Protein AF-A0A845YV48-F1 (afdb_monomer_lite)

Foldseek 3Di:
DVVVVLVVVVVDPDLADKDWAFDDDPVCVVVVHGTHTDIDDPLLVVLVVLLVVLLCCQVAPVNLVVSLVSLVSNLVNLVSCVVVDVDPLSVVVNLLSVLLNLLSVLSVCLLVVNNVVSVCSLPPPVNPSHDPLLNVLVVPPDNLLSLLLNLLCCPPVGHQVVLVNLVSLLVNLVLLLLLLCVLLVNNVVQPPVDDSVVSLVVSVVSDDPPDPCNVLSVLLVLLSLQSVLSNVVSVVCVVVVVDDGLVVQQVVLVCLVVVCVVDDPVNNSSSVSHDRSVCNSVSSLSNCPGPSVSDDPVCNQQGDDPHDSRSSNVSSVVSSCSSVVSSPD

pLDDT: mean 88.06, std 9.24, range [41.69, 98.0]

Sequence (329 aa):
MKTAISMQAFASSINKQIFIDPVLSPAKILAGKPSECLLTSYWRYMRNQKYQDVKILLEERWDFDGAIQLIKQWQDTLKFLNSHLEDIKISQINNLISQVFRALEVANYCLNLDWKTAKEDILDKNSAQISGKITKEFKPYNLLLNLYTQCRIYYYDELNQMANFLVGVSSFYEQVLETIADKLGKKKNYPYKGNRYEKRDFIDGLISEKSKHYQSWLIIQECLNSLNFWCSKRNRLIHNGEGISIKLMRKLYSQKDLLLQRANEYEQEDIKNACDPDRILKVMTQILETNFNLLPNQYQKYVGTKADYYIYSAVREWAIAQLMDEGLK

Structure (mmCIF, N/CA/C/O backbone):
data_AF-A0A845YV48-F1
#
_entry.id   AF-A0A845YV48-F1
#
loop_
_atom_site.group_PDB
_atom_site.id
_atom_site.type_symbol
_atom_site.label_atom_id
_atom_site.label_alt_id
_atom_site.label_comp_id
_atom_site.label_asym_id
_atom_site.label_entity_id
_atom_site.label_seq_id
_atom_site.pdbx_PDB_ins_code
_atom_site.Cartn_x
_atom_site.Cartn_y
_atom_site.Cartn_z
_atom_site.occupancy
_atom_site.B_iso_or_equiv
_atom_site.auth_seq_id
_atom_site.auth_comp_id
_atom_site.auth_asym_id
_atom_site.auth_atom_id
_atom_site.pdbx_PDB_model_num
ATOM 1 N N . MET A 1 1 ? 34.018 -16.019 -32.893 1.00 66.31 1 MET A N 1
ATOM 2 C CA . MET A 1 1 ? 34.660 -15.077 -31.945 1.00 66.31 1 MET A CA 1
ATOM 3 C C . MET A 1 1 ? 33.819 -13.823 -31.718 1.00 66.31 1 MET A C 1
ATOM 5 O O . MET A 1 1 ? 33.425 -13.610 -30.583 1.00 66.31 1 MET A O 1
ATOM 9 N N . LYS A 1 2 ? 33.456 -13.060 -32.766 1.00 72.38 2 LYS A N 1
ATOM 10 C CA . LYS A 1 2 ? 32.591 -11.862 -32.669 1.00 72.38 2 LYS A CA 1
ATOM 11 C C . LYS A 1 2 ? 31.328 -12.083 -31.822 1.00 72.38 2 LYS A C 1
ATOM 13 O O . LYS A 1 2 ? 31.144 -11.391 -30.835 1.00 72.38 2 LYS A O 1
ATOM 18 N N . THR A 1 3 ? 30.533 -13.109 -32.132 1.00 73.38 3 THR A N 1
ATOM 19 C CA . THR A 1 3 ? 29.310 -13.440 -31.376 1.00 73.38 3 THR A CA 1
ATOM 20 C C . THR A 1 3 ? 29.578 -13.725 -29.897 1.00 73.38 3 THR A C 1
ATOM 22 O O . THR A 1 3 ? 28.829 -13.264 -29.048 1.00 73.38 3 THR A O 1
ATOM 25 N N . ALA A 1 4 ? 30.664 -14.433 -29.571 1.00 74.56 4 ALA A N 1
ATOM 26 C CA . ALA A 1 4 ? 31.022 -14.739 -28.185 1.00 74.56 4 ALA A CA 1
ATOM 27 C C . ALA A 1 4 ? 31.445 -13.479 -27.411 1.00 74.56 4 ALA A C 1
ATOM 29 O O . ALA A 1 4 ? 31.037 -13.308 -26.269 1.00 74.56 4 ALA A O 1
ATOM 30 N N . ILE A 1 5 ? 32.191 -12.570 -28.050 1.00 74.00 5 ILE A N 1
ATOM 31 C CA . ILE A 1 5 ? 32.562 -11.268 -27.471 1.00 74.00 5 ILE A CA 1
ATOM 32 C C . ILE A 1 5 ? 31.318 -10.397 -27.278 1.00 74.00 5 ILE A C 1
ATOM 34 O O . ILE A 1 5 ? 31.166 -9.777 -26.232 1.00 74.00 5 ILE A O 1
ATOM 38 N N . SER A 1 6 ? 30.391 -10.392 -28.239 1.00 71.62 6 SER A N 1
ATOM 39 C CA . SER A 1 6 ? 29.107 -9.703 -28.092 1.00 71.62 6 SER A CA 1
ATOM 40 C C . SER A 1 6 ? 28.294 -10.273 -26.926 1.00 71.62 6 SER A C 1
ATOM 42 O O . SER A 1 6 ? 27.810 -9.506 -26.104 1.00 71.62 6 SER A O 1
ATOM 44 N N . MET A 1 7 ? 28.217 -11.601 -26.778 1.00 73.44 7 MET A N 1
ATOM 45 C CA . MET A 1 7 ? 27.535 -12.241 -25.644 1.00 73.44 7 MET A CA 1
ATOM 46 C C . MET A 1 7 ? 28.199 -11.932 -24.296 1.00 73.44 7 MET A C 1
ATOM 48 O O . MET A 1 7 ? 27.500 -11.655 -23.325 1.00 73.44 7 MET A O 1
ATOM 52 N N . GLN A 1 8 ? 29.533 -11.927 -24.228 1.00 75.69 8 GLN A N 1
ATOM 53 C CA . GLN A 1 8 ? 30.269 -11.522 -23.024 1.00 75.69 8 GLN A CA 1
ATOM 54 C C . GLN A 1 8 ? 30.042 -10.047 -22.684 1.00 75.69 8 GLN A C 1
ATOM 56 O O . GLN A 1 8 ? 29.865 -9.706 -21.517 1.00 75.69 8 GLN A O 1
ATOM 61 N N . ALA A 1 9 ? 29.992 -9.180 -23.695 1.00 73.81 9 ALA A N 1
ATOM 62 C CA . ALA A 1 9 ? 29.662 -7.777 -23.511 1.00 73.81 9 ALA A CA 1
ATOM 63 C C . ALA A 1 9 ? 28.229 -7.616 -22.971 1.00 73.81 9 ALA A C 1
ATOM 65 O O . ALA A 1 9 ? 28.041 -6.883 -22.001 1.00 73.81 9 ALA A O 1
ATOM 66 N N . PHE A 1 10 ? 27.242 -8.370 -23.474 1.00 69.44 10 PHE A N 1
ATOM 67 C CA . PHE A 1 10 ? 25.865 -8.341 -22.944 1.00 69.44 10 PHE A CA 1
ATOM 68 C C . PHE A 1 10 ? 25.760 -8.782 -21.487 1.00 69.44 10 PHE A C 1
ATOM 70 O O . PHE A 1 10 ? 24.910 -8.280 -20.759 1.00 69.44 10 PHE A O 1
ATOM 77 N N . ALA A 1 11 ? 26.608 -9.723 -21.073 1.00 70.44 11 ALA A N 1
ATOM 78 C CA . ALA A 1 11 ? 26.673 -10.193 -19.695 1.00 70.44 11 ALA A CA 1
ATOM 79 C C . ALA A 1 11 ? 27.474 -9.255 -18.770 1.00 70.44 11 ALA A C 1
ATOM 81 O O . ALA A 1 11 ? 27.494 -9.462 -17.558 1.00 70.44 11 ALA A O 1
ATOM 82 N N . SER A 1 12 ? 28.153 -8.241 -19.316 1.00 73.31 12 SER A N 1
ATOM 83 C CA . SER A 1 12 ? 28.921 -7.283 -18.519 1.00 73.31 12 SER A CA 1
ATOM 84 C C . SER A 1 12 ? 28.028 -6.200 -17.906 1.00 73.31 12 SER A C 1
ATOM 86 O O . SER A 1 12 ? 26.972 -5.858 -18.433 1.00 73.31 12 SER A O 1
ATOM 88 N N . SER A 1 13 ? 28.491 -5.591 -16.815 1.00 69.69 13 SER A N 1
ATOM 89 C CA . SER A 1 13 ? 27.806 -4.484 -16.130 1.00 69.69 13 SER A CA 1
ATOM 90 C C . SER A 1 13 ? 27.874 -3.143 -16.877 1.00 69.69 13 SER A C 1
ATOM 92 O O . SER A 1 13 ? 27.415 -2.117 -16.371 1.00 69.69 13 SER A O 1
ATOM 94 N N . ILE A 1 14 ? 28.464 -3.116 -18.075 1.00 77.75 14 ILE A N 1
ATOM 95 C CA . ILE A 1 14 ? 28.643 -1.894 -18.855 1.00 77.75 14 ILE A CA 1
ATOM 96 C C . ILE A 1 14 ? 27.329 -1.578 -19.575 1.00 77.75 14 ILE A C 1
ATOM 98 O O . ILE A 1 14 ? 26.998 -2.202 -20.574 1.00 77.75 14 ILE A O 1
ATOM 102 N N . ASN A 1 15 ? 26.589 -0.573 -19.106 1.00 71.12 15 ASN A N 1
ATOM 103 C CA . ASN A 1 15 ? 25.286 -0.220 -19.688 1.00 71.12 15 ASN A CA 1
ATOM 104 C C . ASN A 1 15 ? 25.379 0.552 -21.021 1.00 71.12 15 ASN A C 1
ATOM 106 O O . ASN A 1 15 ? 24.433 0.570 -21.798 1.00 71.12 15 ASN A O 1
ATOM 110 N N . LYS A 1 16 ? 26.508 1.211 -21.303 1.00 82.06 16 LYS A N 1
ATOM 111 C CA . LYS A 1 16 ? 26.694 2.067 -22.487 1.00 82.06 16 LYS A CA 1
ATOM 112 C C . LYS A 1 16 ? 27.607 1.377 -23.492 1.00 82.06 16 LYS A C 1
ATOM 114 O O . LYS A 1 16 ? 28.815 1.591 -23.477 1.00 82.06 16 LYS A O 1
ATOM 119 N N . GLN A 1 17 ? 27.032 0.520 -24.330 1.00 80.81 17 GLN A N 1
ATOM 120 C CA . GLN A 1 17 ? 27.790 -0.276 -25.296 1.00 80.81 17 GLN A CA 1
ATOM 121 C C . GLN A 1 17 ? 27.405 0.060 -26.730 1.00 80.81 17 GLN A C 1
ATOM 123 O O . GLN A 1 17 ? 26.231 0.033 -27.101 1.00 80.81 17 GLN A O 1
ATOM 128 N N . ILE A 1 18 ? 28.426 0.323 -27.540 1.00 83.25 18 ILE A N 1
ATOM 129 C CA . ILE A 1 18 ? 28.325 0.492 -28.985 1.00 83.25 18 ILE A CA 1
ATOM 130 C C . ILE A 1 18 ? 29.390 -0.407 -29.606 1.00 83.25 18 ILE A C 1
ATOM 132 O O . ILE A 1 18 ? 30.536 -0.433 -29.161 1.00 83.25 18 ILE A O 1
ATOM 136 N N . PHE A 1 19 ? 28.993 -1.164 -30.616 1.00 83.81 19 PHE A N 1
ATOM 137 C CA . PHE A 1 19 ? 29.849 -2.068 -31.363 1.00 83.81 19 PHE A CA 1
ATOM 138 C C . PHE A 1 19 ? 30.223 -1.406 -32.683 1.00 83.81 19 PHE A C 1
ATOM 140 O O . PHE A 1 19 ? 29.380 -0.802 -33.345 1.00 83.81 19 PHE A O 1
ATOM 147 N N . ILE A 1 20 ? 31.495 -1.521 -33.056 1.00 84.25 20 ILE A N 1
ATOM 148 C CA . ILE A 1 20 ? 32.013 -1.015 -34.324 1.00 84.25 20 ILE A CA 1
ATOM 149 C C . ILE A 1 20 ? 32.116 -2.203 -35.272 1.00 84.25 20 ILE A C 1
ATOM 151 O O . ILE A 1 20 ? 32.970 -3.073 -35.098 1.00 84.25 20 ILE A O 1
ATOM 155 N N . ASP A 1 21 ? 31.235 -2.236 -36.263 1.00 82.75 21 ASP A N 1
ATOM 156 C CA . ASP A 1 21 ? 31.124 -3.332 -37.213 1.00 82.75 21 ASP A CA 1
ATOM 157 C C . ASP A 1 21 ? 31.658 -2.916 -38.589 1.00 82.75 21 ASP A C 1
ATOM 159 O O . ASP A 1 21 ? 31.089 -2.024 -39.220 1.00 82.75 21 ASP A O 1
ATOM 163 N N . PRO A 1 22 ? 32.736 -3.544 -39.092 1.00 81.88 22 PRO A N 1
ATOM 164 C CA . PRO A 1 22 ? 33.266 -3.219 -40.408 1.00 81.88 22 PRO A CA 1
ATOM 165 C C . PRO A 1 22 ? 32.312 -3.691 -41.512 1.00 81.88 22 PRO A C 1
ATOM 167 O O . PRO A 1 22 ? 31.860 -4.839 -41.525 1.00 81.88 22 PRO A O 1
ATOM 170 N N . VAL A 1 23 ? 32.056 -2.817 -42.480 1.00 84.69 23 VAL A N 1
ATOM 171 C CA . VAL A 1 23 ? 31.335 -3.123 -43.715 1.00 84.69 23 VAL A CA 1
ATOM 172 C C . VAL A 1 23 ? 32.332 -3.703 -44.707 1.00 84.69 23 VAL A C 1
ATOM 174 O O . VAL A 1 23 ? 33.128 -2.988 -45.321 1.00 84.69 23 VAL A O 1
ATOM 177 N N . LEU A 1 24 ? 32.309 -5.028 -44.842 1.00 80.69 24 LEU A N 1
ATOM 178 C CA . LEU A 1 24 ? 33.221 -5.736 -45.732 1.00 80.69 24 LEU A CA 1
ATOM 179 C C . LEU A 1 24 ? 32.903 -5.402 -47.192 1.00 80.69 24 LEU A C 1
ATOM 181 O O . LEU A 1 24 ? 31.842 -5.743 -47.710 1.00 80.69 24 LEU A O 1
ATOM 185 N N . SER A 1 25 ? 33.861 -4.769 -47.866 1.00 83.75 25 SER A N 1
ATOM 186 C CA . SER A 1 25 ? 33.821 -4.527 -49.306 1.00 83.75 25 SER A CA 1
ATOM 187 C C . SER A 1 25 ? 35.005 -5.236 -49.964 1.00 83.75 25 SER A C 1
ATOM 189 O O . SER A 1 25 ? 36.140 -4.778 -49.802 1.00 83.75 25 SER A O 1
ATOM 191 N N . PRO A 1 26 ? 34.778 -6.324 -50.727 1.00 82.25 26 PRO A N 1
ATOM 192 C CA . PRO A 1 26 ? 35.851 -7.053 -51.405 1.00 82.25 26 PRO A CA 1
ATOM 193 C C . PRO A 1 26 ? 36.731 -6.143 -52.271 1.00 82.25 26 PRO A C 1
ATOM 195 O O . PRO A 1 26 ? 37.950 -6.265 -52.249 1.00 82.25 26 PRO A O 1
ATOM 198 N N . ALA A 1 27 ? 36.130 -5.164 -52.955 1.00 83.25 27 ALA A N 1
ATOM 199 C CA . ALA A 1 27 ? 36.851 -4.191 -53.772 1.00 83.25 27 ALA A CA 1
ATOM 200 C C . ALA A 1 27 ? 37.792 -3.293 -52.948 1.00 83.25 27 ALA A C 1
ATOM 202 O O . ALA A 1 27 ? 38.918 -3.042 -53.367 1.00 83.25 27 ALA A O 1
ATOM 203 N N . LYS A 1 28 ? 37.365 -2.826 -51.763 1.00 84.94 28 LYS A N 1
ATOM 204 C CA . LYS A 1 28 ? 38.219 -2.013 -50.876 1.00 84.94 28 LYS A CA 1
ATOM 205 C C . LYS A 1 28 ? 39.337 -2.846 -50.254 1.00 84.94 28 LYS A C 1
ATOM 207 O O . LYS A 1 28 ? 40.469 -2.377 -50.206 1.00 84.94 28 LYS A O 1
ATOM 212 N N . ILE A 1 29 ? 39.029 -4.079 -49.852 1.00 84.12 29 ILE A N 1
ATOM 213 C CA . ILE A 1 29 ? 39.998 -5.018 -49.272 1.00 84.12 29 ILE A CA 1
ATOM 214 C C . ILE A 1 29 ? 41.109 -5.324 -50.283 1.00 84.12 29 ILE A C 1
ATOM 216 O O . ILE A 1 29 ? 42.285 -5.167 -49.966 1.00 84.12 29 ILE A O 1
ATOM 220 N N . LEU A 1 30 ? 40.743 -5.688 -51.516 1.00 86.56 30 LEU A N 1
ATOM 221 C CA . LEU A 1 30 ? 41.703 -5.982 -52.587 1.00 86.56 30 LEU A CA 1
ATOM 222 C C . LEU A 1 30 ? 42.504 -4.744 -53.022 1.00 86.56 30 LEU A C 1
ATOM 224 O O . LEU A 1 30 ? 43.643 -4.876 -53.455 1.00 86.56 30 LEU A O 1
ATOM 228 N N . ALA A 1 31 ? 41.939 -3.544 -52.868 1.00 87.81 31 ALA A N 1
ATOM 229 C CA . ALA A 1 31 ? 42.615 -2.277 -53.146 1.00 87.81 31 ALA A CA 1
ATOM 230 C C . ALA A 1 31 ? 43.471 -1.747 -51.975 1.00 87.81 31 ALA A C 1
ATOM 232 O O . ALA A 1 31 ? 43.974 -0.627 -52.065 1.00 87.81 31 ALA A O 1
ATOM 233 N N . GLY A 1 32 ? 43.598 -2.486 -50.864 1.00 86.00 32 GLY A N 1
ATOM 234 C CA . GLY A 1 32 ? 44.338 -2.045 -49.674 1.00 86.00 32 GLY A CA 1
ATOM 235 C C . GLY A 1 32 ? 43.726 -0.830 -48.962 1.00 86.00 32 GLY A C 1
ATOM 236 O O . GLY A 1 32 ? 44.419 -0.132 -48.226 1.00 86.00 32 GLY A O 1
ATOM 237 N N . LYS A 1 33 ? 42.438 -0.541 -49.192 1.00 87.94 33 LYS A N 1
ATOM 238 C CA . LYS A 1 33 ? 41.727 0.593 -48.588 1.00 87.94 33 LYS A CA 1
ATOM 239 C C . LYS A 1 33 ? 41.028 0.172 -47.289 1.00 87.94 33 LYS A C 1
ATOM 241 O O . LYS A 1 33 ? 40.504 -0.943 -47.215 1.00 87.94 33 LYS A O 1
ATOM 246 N N . PRO A 1 34 ? 40.956 1.060 -46.281 1.00 82.38 34 PRO A N 1
ATOM 247 C CA . PRO A 1 34 ? 40.231 0.772 -45.050 1.00 82.38 34 PRO A CA 1
ATOM 248 C C . PRO A 1 34 ? 38.741 0.528 -45.328 1.00 82.38 34 PRO A C 1
ATOM 250 O O . PRO A 1 34 ? 38.137 1.148 -46.210 1.00 82.38 34 PRO A O 1
ATOM 253 N N . SER A 1 35 ? 38.151 -0.398 -44.569 1.00 82.69 35 SER A N 1
ATOM 254 C CA . SER A 1 35 ? 36.705 -0.634 -44.591 1.00 82.69 35 SER A CA 1
ATOM 255 C C . SER A 1 35 ? 35.985 0.483 -43.841 1.00 82.69 35 SER A C 1
ATOM 257 O O . SER A 1 35 ? 36.497 1.004 -42.853 1.00 82.69 35 SER A O 1
ATOM 259 N N . GLU A 1 36 ? 34.794 0.845 -44.310 1.00 85.06 36 GLU A N 1
ATOM 260 C CA . GLU A 1 36 ? 33.898 1.702 -43.530 1.00 85.06 36 GLU A CA 1
ATOM 261 C C . GLU A 1 36 ? 33.357 0.912 -42.337 1.00 85.06 36 GLU A C 1
ATOM 263 O O . GLU A 1 36 ? 33.229 -0.310 -42.411 1.00 85.06 36 GLU A O 1
ATOM 268 N N . CYS A 1 37 ? 33.041 1.598 -41.244 1.00 83.12 37 CYS A N 1
ATOM 269 C CA . CYS A 1 37 ? 32.517 0.979 -40.033 1.00 83.12 37 CYS A CA 1
ATOM 270 C C . CYS A 1 37 ? 31.127 1.526 -39.719 1.00 83.12 37 CYS A C 1
ATOM 272 O O . CYS A 1 37 ? 30.903 2.732 -39.794 1.00 83.12 37 CYS A O 1
ATOM 274 N N . LEU A 1 38 ? 30.220 0.641 -39.317 1.00 83.62 38 LEU A N 1
ATOM 275 C CA . LEU A 1 38 ? 28.908 0.990 -38.791 1.00 83.62 38 LEU A CA 1
ATOM 276 C C . LEU A 1 38 ? 28.906 0.850 -37.274 1.00 83.62 38 LEU A C 1
ATOM 278 O O . LEU A 1 38 ? 29.406 -0.130 -36.722 1.00 83.62 38 LEU A O 1
ATOM 282 N N . LEU A 1 39 ? 28.304 1.827 -36.606 1.00 82.94 39 LEU A N 1
ATOM 283 C CA . LEU A 1 39 ? 28.006 1.732 -35.186 1.00 82.94 39 LEU A CA 1
ATOM 284 C C . LEU A 1 39 ? 26.704 0.954 -35.015 1.00 82.94 39 LEU A C 1
ATOM 286 O O . LEU A 1 39 ? 25.671 1.314 -35.575 1.00 82.94 39 LEU A O 1
ATOM 290 N N . THR A 1 40 ? 26.751 -0.120 -34.240 1.00 79.88 40 THR A N 1
ATOM 291 C CA . THR A 1 40 ? 25.577 -0.925 -33.902 1.00 79.88 40 THR A CA 1
ATOM 292 C C . THR A 1 40 ? 25.443 -1.035 -32.391 1.00 79.88 40 THR A C 1
ATOM 294 O O . THR A 1 40 ? 26.412 -0.909 -31.643 1.00 79.88 40 THR A O 1
ATOM 297 N N . SER A 1 41 ? 24.230 -1.261 -31.900 1.00 80.50 41 SER A N 1
ATOM 298 C CA . SER A 1 41 ? 24.024 -1.618 -30.499 1.00 80.50 41 SER A CA 1
ATOM 299 C C . SER A 1 41 ? 22.891 -2.624 -30.360 1.00 80.50 41 SER A C 1
ATOM 301 O O . SER A 1 41 ? 21.962 -2.675 -31.166 1.00 80.50 41 SER A O 1
ATOM 303 N N . TYR A 1 42 ? 22.971 -3.442 -29.314 1.00 80.44 42 TYR A N 1
ATOM 304 C CA . TYR A 1 42 ? 22.005 -4.504 -29.023 1.00 80.44 42 TYR A CA 1
ATOM 305 C C . TYR A 1 42 ? 20.992 -4.059 -27.968 1.00 80.44 42 TYR A C 1
ATOM 307 O O . TYR A 1 42 ? 20.523 -4.842 -27.141 1.00 80.44 42 TYR A O 1
ATOM 315 N N . TRP A 1 43 ? 20.637 -2.777 -28.001 1.00 82.75 43 TRP A N 1
ATOM 316 C CA . TRP A 1 43 ? 19.774 -2.137 -27.017 1.00 82.75 43 TRP A CA 1
ATOM 317 C C . TRP A 1 43 ? 18.412 -2.828 -26.875 1.00 82.75 43 TRP A C 1
ATOM 319 O O . TRP A 1 43 ? 17.847 -2.843 -25.789 1.00 82.75 43 TRP A O 1
ATOM 329 N N . ARG A 1 44 ? 17.905 -3.482 -27.930 1.00 83.19 44 ARG A N 1
ATOM 330 C CA . ARG A 1 44 ? 16.653 -4.260 -27.888 1.00 83.19 44 ARG A CA 1
ATOM 331 C C . ARG A 1 44 ? 16.726 -5.473 -26.960 1.00 83.19 44 ARG A C 1
ATOM 333 O O . ARG A 1 44 ? 15.732 -5.801 -26.319 1.00 83.19 44 ARG A O 1
ATOM 340 N N . TYR A 1 45 ? 17.886 -6.125 -26.875 1.00 81.38 45 TYR A N 1
ATOM 341 C CA . TYR A 1 45 ? 18.099 -7.233 -25.942 1.00 81.38 45 TYR A CA 1
ATOM 342 C C . TYR A 1 45 ? 18.137 -6.716 -24.500 1.00 81.38 45 TYR A C 1
ATOM 344 O O . TYR A 1 45 ? 17.406 -7.210 -23.644 1.00 81.38 45 TYR A O 1
ATOM 352 N N . MET A 1 46 ? 18.914 -5.653 -24.260 1.00 83.44 46 MET A N 1
ATOM 353 C CA . MET A 1 46 ? 18.992 -4.996 -22.950 1.00 83.44 46 MET A CA 1
ATOM 354 C C . MET A 1 46 ? 17.622 -4.501 -22.480 1.00 83.44 46 MET A C 1
ATOM 356 O O . MET A 1 46 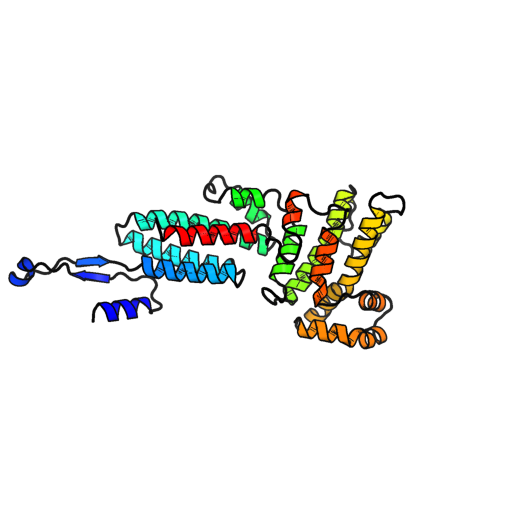? 17.259 -4.708 -21.327 1.00 83.44 46 MET A O 1
ATOM 360 N N . ARG A 1 47 ? 16.841 -3.910 -23.390 1.00 86.38 47 ARG A N 1
ATOM 361 C CA . ARG A 1 47 ? 15.462 -3.479 -23.153 1.00 86.38 47 ARG A CA 1
ATOM 362 C C . ARG A 1 47 ? 14.618 -4.619 -22.597 1.00 86.38 47 ARG A C 1
ATOM 364 O O . ARG A 1 47 ? 14.014 -4.465 -21.544 1.00 86.38 47 ARG A O 1
ATOM 371 N N . ASN A 1 48 ? 14.590 -5.758 -23.293 1.00 86.56 48 ASN A N 1
ATOM 372 C CA . ASN A 1 48 ? 13.769 -6.895 -22.887 1.00 86.56 48 ASN A CA 1
ATOM 373 C C . ASN A 1 48 ? 14.156 -7.376 -21.481 1.00 86.56 48 ASN A C 1
ATOM 375 O O . ASN A 1 48 ? 13.267 -7.589 -20.665 1.00 86.56 48 ASN A O 1
ATOM 379 N N . GLN A 1 49 ? 15.455 -7.465 -21.172 1.00 86.81 49 GLN A N 1
ATOM 380 C CA . GLN A 1 49 ? 15.914 -7.820 -19.825 1.00 86.81 49 GLN A CA 1
ATOM 381 C C . GLN A 1 49 ? 15.433 -6.806 -18.779 1.00 86.81 49 GLN A C 1
ATOM 383 O O . GLN A 1 49 ? 14.806 -7.189 -17.798 1.00 86.81 49 GLN A O 1
ATOM 388 N N . LYS A 1 50 ? 15.649 -5.505 -19.016 1.00 89.94 50 LYS A N 1
ATOM 389 C CA . LYS A 1 50 ? 15.240 -4.443 -18.082 1.00 89.94 50 LYS A CA 1
ATOM 390 C C . LYS A 1 50 ? 13.738 -4.430 -17.837 1.00 89.94 50 LYS A C 1
ATOM 392 O O . LYS A 1 50 ? 13.301 -4.196 -16.716 1.00 89.94 50 LYS A O 1
ATOM 397 N N . TYR A 1 51 ? 12.948 -4.687 -18.870 1.00 92.69 51 TYR A N 1
ATOM 398 C CA . TYR A 1 51 ? 11.497 -4.712 -18.755 1.00 92.69 51 TYR A CA 1
ATOM 399 C C . TYR A 1 51 ? 11.024 -5.934 -17.956 1.00 92.69 51 TYR A C 1
ATOM 401 O O . TYR A 1 51 ? 10.087 -5.806 -17.172 1.00 92.69 51 TYR A O 1
ATOM 409 N N . GLN A 1 52 ? 11.680 -7.094 -18.100 1.00 92.06 52 GLN A N 1
ATOM 410 C CA . GLN A 1 52 ? 11.408 -8.257 -17.246 1.00 92.06 52 GLN A CA 1
ATOM 411 C C . GLN A 1 52 ? 11.803 -7.994 -15.790 1.00 92.06 52 GLN A C 1
ATOM 413 O O . GLN A 1 52 ? 11.026 -8.309 -14.893 1.00 92.06 52 GLN A O 1
ATOM 418 N N . ASP A 1 53 ? 12.948 -7.352 -15.547 1.00 93.88 53 ASP A N 1
ATOM 419 C CA . ASP A 1 53 ? 13.368 -6.986 -14.190 1.00 93.88 53 ASP A CA 1
ATOM 420 C C . ASP A 1 53 ? 12.336 -6.048 -13.532 1.00 93.88 53 ASP A C 1
ATOM 422 O O . ASP A 1 53 ? 11.916 -6.276 -12.399 1.00 93.88 53 ASP A O 1
ATOM 426 N N . VAL A 1 54 ? 11.857 -5.031 -14.264 1.00 95.69 54 VAL A N 1
ATOM 427 C CA . VAL A 1 54 ? 10.786 -4.130 -13.799 1.00 95.69 54 VAL A CA 1
ATOM 428 C C . VAL A 1 54 ? 9.491 -4.897 -13.532 1.00 95.69 54 VAL A C 1
ATOM 430 O O . VAL A 1 54 ? 8.852 -4.671 -12.508 1.00 95.69 54 VAL A O 1
ATOM 433 N N . LYS A 1 55 ? 9.108 -5.830 -14.409 1.00 95.56 55 LYS A N 1
ATOM 434 C CA . LYS A 1 55 ? 7.927 -6.675 -14.205 1.00 95.56 55 LYS A CA 1
ATOM 435 C C . LYS A 1 55 ? 8.021 -7.468 -12.901 1.00 95.56 55 LYS A C 1
ATOM 437 O O . LYS A 1 55 ? 7.078 -7.427 -12.121 1.00 95.56 55 LYS A O 1
ATOM 442 N N . ILE A 1 56 ? 9.157 -8.114 -12.633 1.00 95.44 56 ILE A N 1
ATOM 443 C CA . ILE A 1 56 ? 9.390 -8.872 -11.393 1.00 95.44 56 ILE A CA 1
ATOM 444 C C . ILE A 1 56 ? 9.269 -7.957 -10.168 1.00 95.44 56 ILE A C 1
ATOM 446 O O . ILE A 1 56 ? 8.577 -8.295 -9.209 1.00 95.44 56 ILE A O 1
ATOM 450 N N . LEU A 1 57 ? 9.891 -6.773 -10.202 1.00 96.25 57 LEU A N 1
ATOM 451 C CA . LEU A 1 57 ? 9.800 -5.808 -9.101 1.00 96.25 57 LEU A CA 1
ATOM 452 C C . LEU A 1 57 ? 8.353 -5.394 -8.801 1.00 96.25 57 LEU A C 1
ATOM 454 O O . LEU A 1 57 ? 7.978 -5.268 -7.636 1.00 96.25 57 LEU A O 1
ATOM 458 N N . LEU A 1 58 ? 7.532 -5.204 -9.833 1.00 96.00 58 LEU A N 1
ATOM 459 C CA . LEU A 1 58 ? 6.155 -4.747 -9.669 1.00 96.00 58 LEU A CA 1
ATOM 460 C C . LEU A 1 58 ? 5.163 -5.878 -9.351 1.00 96.00 58 LEU A C 1
ATOM 462 O O . LEU A 1 58 ? 4.232 -5.656 -8.580 1.00 96.00 58 LEU A O 1
ATOM 466 N N . GLU A 1 59 ? 5.318 -7.067 -9.942 1.00 93.31 59 GLU A N 1
ATOM 467 C CA . GLU A 1 59 ? 4.417 -8.210 -9.721 1.00 93.31 59 GLU A CA 1
ATOM 468 C C . GLU A 1 59 ? 4.694 -8.929 -8.406 1.00 93.31 59 GLU A C 1
ATOM 470 O O . GLU A 1 59 ? 3.743 -9.263 -7.705 1.00 93.31 59 GLU A O 1
ATOM 475 N N . GLU A 1 60 ? 5.967 -9.142 -8.063 1.00 90.75 60 GLU A N 1
ATOM 476 C CA . GLU A 1 60 ? 6.343 -9.975 -6.916 1.00 90.75 60 GLU A CA 1
ATOM 477 C C . GLU A 1 60 ? 6.718 -9.161 -5.676 1.00 90.75 60 GLU A C 1
ATOM 479 O O . GLU A 1 60 ? 6.597 -9.654 -4.558 1.00 90.75 60 GLU A O 1
ATOM 484 N N . ARG A 1 61 ? 7.222 -7.931 -5.847 1.00 91.44 61 ARG A N 1
ATOM 485 C CA . ARG A 1 61 ? 7.830 -7.167 -4.740 1.00 91.44 61 ARG A CA 1
ATOM 486 C C . ARG A 1 61 ? 7.146 -5.850 -4.421 1.00 91.44 61 ARG A C 1
ATOM 488 O O . ARG A 1 61 ? 7.541 -5.208 -3.450 1.00 91.44 61 ARG A O 1
ATOM 495 N N . TRP A 1 62 ? 6.161 -5.437 -5.221 1.00 94.38 62 TRP A N 1
ATOM 496 C CA . TRP A 1 62 ? 5.516 -4.124 -5.104 1.00 94.38 62 TRP A CA 1
ATOM 497 C C . TRP A 1 62 ? 6.527 -2.963 -5.000 1.00 94.38 62 TRP A C 1
ATOM 499 O O . TRP A 1 62 ? 6.257 -1.935 -4.377 1.00 94.38 62 TRP A O 1
ATOM 509 N N . ASP A 1 63 ? 7.710 -3.130 -5.599 1.00 95.50 63 ASP A N 1
ATOM 510 C CA . ASP A 1 63 ? 8.842 -2.219 -5.455 1.00 95.50 63 ASP A CA 1
ATOM 511 C C . ASP A 1 63 ? 8.820 -1.170 -6.569 1.00 95.50 63 ASP A C 1
ATOM 513 O O . ASP A 1 63 ? 9.514 -1.262 -7.587 1.00 95.50 63 ASP A O 1
ATOM 517 N N . PHE A 1 64 ? 7.952 -0.175 -6.382 1.00 95.94 64 PHE A N 1
ATOM 518 C CA . PHE A 1 64 ? 7.820 0.942 -7.312 1.00 95.94 64 PHE A CA 1
ATOM 519 C C . PHE A 1 64 ? 9.099 1.786 -7.370 1.00 95.94 64 PHE A C 1
ATOM 521 O O . PHE A 1 64 ? 9.468 2.224 -8.456 1.00 95.94 64 PHE A O 1
ATOM 528 N N . ASP A 1 65 ? 9.805 1.977 -6.251 1.00 96.19 65 ASP A N 1
ATOM 529 C CA . ASP A 1 65 ? 11.047 2.760 -6.218 1.00 96.19 65 ASP A CA 1
ATOM 530 C C . ASP A 1 65 ? 12.178 2.058 -6.982 1.00 96.19 65 ASP A C 1
ATOM 532 O O . ASP A 1 65 ? 12.812 2.659 -7.852 1.00 96.19 65 ASP A O 1
ATOM 536 N N . GLY A 1 66 ? 12.373 0.755 -6.761 1.00 95.88 66 GLY A N 1
ATOM 537 C CA . GLY A 1 66 ? 13.329 -0.047 -7.521 1.00 95.88 66 GLY A CA 1
ATOM 538 C C . GLY A 1 66 ? 13.024 -0.047 -9.022 1.00 95.88 66 GLY A C 1
ATOM 539 O O . GLY A 1 66 ? 13.932 0.109 -9.846 1.00 95.88 66 GLY A O 1
ATOM 540 N N . ALA A 1 67 ? 11.744 -0.142 -9.398 1.00 97.06 67 ALA A N 1
ATOM 541 C CA . ALA A 1 67 ? 11.324 -0.039 -10.793 1.00 97.06 67 ALA A CA 1
ATOM 542 C C . ALA A 1 67 ? 11.641 1.346 -11.388 1.00 97.06 67 ALA A C 1
ATOM 544 O O . ALA A 1 67 ? 12.185 1.427 -12.491 1.00 97.06 67 ALA A O 1
ATOM 545 N N . ILE A 1 68 ? 11.377 2.429 -10.650 1.00 96.00 68 ILE A N 1
ATOM 546 C CA . ILE A 1 68 ? 11.725 3.807 -11.035 1.00 96.00 68 ILE A CA 1
ATOM 547 C C . ILE A 1 68 ? 13.236 3.939 -11.260 1.00 96.00 68 ILE A C 1
ATOM 549 O O . ILE A 1 68 ? 13.660 4.483 -12.283 1.00 96.00 68 ILE A O 1
ATOM 553 N N . GLN A 1 69 ? 14.061 3.409 -10.351 1.00 95.88 69 GLN A N 1
ATOM 554 C CA . GLN A 1 69 ? 15.519 3.454 -10.471 1.00 95.88 69 GLN A CA 1
ATOM 555 C C . GLN A 1 69 ? 16.014 2.722 -11.728 1.00 95.88 69 GLN A C 1
ATOM 557 O O . GLN A 1 69 ? 16.831 3.271 -12.474 1.00 95.88 69 GLN A O 1
ATOM 562 N N . LEU A 1 70 ? 15.496 1.519 -12.009 1.00 94.50 70 LEU A N 1
ATOM 563 C CA . LEU A 1 70 ? 15.840 0.766 -13.221 1.00 94.50 70 LEU A CA 1
ATOM 564 C C . LEU A 1 70 ? 15.421 1.502 -14.495 1.00 94.50 70 LEU A C 1
ATOM 566 O O . LEU A 1 70 ? 16.206 1.595 -15.442 1.00 94.50 70 LEU A O 1
ATOM 570 N N . ILE A 1 71 ? 14.207 2.052 -14.512 1.00 93.38 71 ILE A N 1
ATOM 571 C CA . ILE A 1 71 ? 13.680 2.809 -15.647 1.00 93.38 71 ILE A CA 1
ATOM 572 C C . ILE A 1 71 ? 14.510 4.073 -15.898 1.00 93.38 71 ILE A C 1
ATOM 574 O O . ILE A 1 71 ? 14.845 4.363 -17.046 1.00 93.38 71 ILE A O 1
ATOM 578 N N . LYS A 1 72 ? 14.919 4.787 -14.847 1.00 93.31 72 LYS A N 1
ATOM 579 C CA . LYS A 1 72 ? 15.774 5.976 -14.953 1.00 93.31 72 LYS A CA 1
ATOM 580 C C . LYS A 1 72 ? 17.152 5.645 -15.531 1.00 93.31 72 LYS A C 1
ATOM 582 O O . LYS A 1 72 ? 17.596 6.293 -16.477 1.00 93.31 72 LYS A O 1
ATOM 587 N N . GLN A 1 73 ? 17.796 4.585 -15.035 1.00 91.38 73 GLN A N 1
ATOM 588 C CA . GLN A 1 73 ? 19.070 4.100 -15.587 1.00 91.38 73 GLN A CA 1
ATOM 589 C C . GLN A 1 73 ? 18.940 3.690 -17.061 1.00 91.38 73 GLN A C 1
ATOM 591 O O . GLN A 1 73 ? 19.835 3.939 -17.878 1.00 91.38 73 GLN A O 1
ATOM 596 N N . TRP A 1 74 ? 17.818 3.061 -17.415 1.00 91.25 74 TRP A N 1
ATOM 597 C CA . TRP A 1 74 ? 17.526 2.696 -18.794 1.00 91.25 74 TRP A CA 1
ATOM 598 C C . TRP A 1 74 ? 17.326 3.928 -19.678 1.00 91.25 74 TRP A C 1
ATOM 600 O O . TRP A 1 74 ? 17.906 4.009 -20.759 1.00 91.25 74 TRP A O 1
ATOM 610 N N . GLN A 1 75 ? 16.601 4.933 -19.191 1.00 90.56 75 GLN A N 1
ATOM 611 C CA . GLN A 1 75 ? 16.398 6.195 -19.891 1.00 90.56 75 GLN A CA 1
ATOM 612 C C . GLN A 1 75 ? 17.724 6.911 -20.191 1.00 90.56 75 GLN A C 1
ATOM 614 O O . GLN A 1 75 ? 17.932 7.399 -21.302 1.00 90.56 75 GLN A O 1
ATOM 619 N N . ASP A 1 76 ? 18.653 6.933 -19.234 1.00 90.69 76 ASP A N 1
ATOM 620 C CA . ASP A 1 76 ? 19.988 7.512 -19.429 1.00 90.69 76 ASP A CA 1
ATOM 621 C C . ASP A 1 76 ? 20.813 6.737 -20.465 1.00 90.69 76 ASP A C 1
ATOM 623 O O . ASP A 1 76 ? 21.585 7.323 -21.231 1.00 90.69 76 ASP A O 1
ATOM 627 N N . THR A 1 77 ? 20.619 5.420 -20.532 1.00 89.56 77 THR A N 1
ATOM 628 C CA . THR A 1 77 ? 21.228 4.567 -21.558 1.00 89.56 77 THR A CA 1
ATOM 629 C C . THR A 1 77 ? 20.649 4.873 -22.939 1.00 89.56 77 THR A C 1
ATOM 631 O O . THR A 1 77 ? 21.407 5.069 -23.888 1.00 89.56 77 THR A O 1
ATOM 634 N N . LEU A 1 78 ? 19.324 5.002 -23.057 1.00 88.50 78 LEU A N 1
ATOM 635 C CA . LEU A 1 78 ? 18.657 5.370 -24.309 1.00 88.50 78 LEU A CA 1
ATOM 636 C C . LEU A 1 78 ? 19.086 6.753 -24.805 1.00 88.50 78 LEU A C 1
ATOM 638 O O . LEU A 1 78 ? 19.381 6.900 -25.986 1.00 88.50 78 LEU A O 1
ATOM 642 N N . LYS A 1 79 ? 19.188 7.752 -23.917 1.00 89.12 79 LYS A N 1
ATOM 643 C CA . LYS A 1 79 ? 19.689 9.094 -24.269 1.00 89.12 79 LYS A CA 1
ATOM 644 C C . LYS A 1 79 ? 21.111 9.040 -24.824 1.00 89.12 79 LYS A C 1
ATOM 646 O O . LYS A 1 79 ? 21.388 9.673 -25.838 1.00 89.12 79 LYS A O 1
ATOM 651 N N . PHE A 1 80 ? 21.990 8.260 -24.189 1.00 89.62 80 PHE A N 1
ATOM 652 C CA . PHE A 1 80 ? 23.350 8.045 -24.680 1.00 89.62 80 PHE A CA 1
ATOM 653 C C . PHE A 1 80 ? 23.363 7.375 -26.059 1.00 89.62 80 PHE A C 1
ATOM 655 O O . PHE A 1 80 ? 24.113 7.792 -26.934 1.00 89.62 80 PHE A O 1
ATOM 662 N N . LEU A 1 81 ? 22.535 6.354 -26.284 1.00 86.88 81 LEU A N 1
ATOM 663 C CA . LEU A 1 81 ? 22.477 5.678 -27.581 1.00 86.88 81 LEU A CA 1
ATOM 664 C C . LEU A 1 81 ? 21.904 6.589 -28.671 1.00 86.88 81 LEU A C 1
ATOM 666 O O . LEU A 1 81 ? 22.450 6.627 -29.767 1.00 86.88 81 LEU A O 1
ATOM 670 N N . ASN A 1 82 ? 20.875 7.377 -28.358 1.00 86.50 82 ASN A N 1
ATOM 671 C CA . ASN A 1 82 ? 20.257 8.324 -29.286 1.00 86.50 82 ASN A CA 1
ATOM 672 C C . ASN A 1 82 ? 21.218 9.428 -29.752 1.00 86.50 82 ASN A C 1
ATOM 674 O O . ASN A 1 82 ? 21.044 9.965 -30.837 1.00 86.50 82 ASN A O 1
ATOM 678 N N . SER A 1 83 ? 22.220 9.795 -28.942 1.00 86.81 83 SER A N 1
ATOM 679 C CA . SER A 1 83 ? 23.219 10.794 -29.345 1.00 86.81 83 SER A CA 1
ATOM 680 C C . SER A 1 83 ? 24.318 10.229 -30.250 1.00 86.81 83 SER A C 1
ATOM 682 O O . SER A 1 83 ? 25.097 11.005 -30.792 1.00 86.81 83 SER A O 1
ATOM 684 N N . HIS A 1 84 ? 24.415 8.903 -30.385 1.00 84.94 84 HIS A N 1
ATOM 685 C CA . HIS A 1 84 ? 25.459 8.231 -31.170 1.00 84.94 84 HIS A CA 1
ATOM 686 C C . HIS A 1 84 ? 24.907 7.374 -32.319 1.00 84.94 84 HIS A C 1
ATOM 688 O O . HIS A 1 84 ? 25.668 6.988 -33.203 1.00 84.94 84 HIS A O 1
ATOM 694 N N . LEU A 1 85 ? 23.613 7.048 -32.303 1.00 82.31 85 LEU A N 1
ATOM 695 C CA . LEU A 1 85 ? 22.936 6.216 -33.294 1.00 82.31 85 LEU A CA 1
ATOM 696 C C . LEU A 1 85 ? 21.733 6.975 -33.857 1.00 82.31 85 LEU A C 1
ATOM 698 O O . LEU A 1 85 ? 20.872 7.424 -33.103 1.00 82.31 85 LEU A O 1
ATOM 702 N N . GLU A 1 86 ? 21.635 7.060 -35.181 1.00 71.94 86 GLU A N 1
ATOM 703 C CA . GLU A 1 86 ? 20.481 7.635 -35.884 1.00 71.94 86 GLU A CA 1
ATOM 704 C C . GLU A 1 86 ? 19.320 6.616 -35.962 1.00 71.94 86 GLU A C 1
ATOM 706 O O . GLU A 1 86 ? 18.950 6.150 -37.037 1.00 71.94 86 GLU A O 1
ATOM 711 N N . ASP A 1 87 ? 18.755 6.218 -34.814 1.00 76.56 87 ASP A N 1
ATOM 712 C CA . ASP A 1 87 ? 17.617 5.281 -34.742 1.00 76.56 87 ASP A CA 1
ATOM 713 C C . ASP A 1 87 ? 16.355 5.969 -34.191 1.00 76.56 87 ASP A C 1
ATOM 715 O O . ASP A 1 87 ? 16.204 6.180 -32.986 1.00 76.56 87 ASP A O 1
ATOM 719 N N . ILE A 1 88 ? 15.403 6.267 -35.086 1.00 71.94 88 ILE A N 1
ATOM 720 C CA . ILE A 1 88 ? 14.106 6.904 -34.776 1.00 71.94 88 ILE A CA 1
ATOM 721 C C . ILE A 1 88 ? 13.338 6.144 -33.677 1.00 71.94 88 ILE A C 1
ATOM 723 O O . ILE A 1 88 ? 12.604 6.756 -32.894 1.00 71.94 88 ILE A O 1
ATOM 727 N N . LYS A 1 89 ? 13.525 4.821 -33.564 1.00 80.38 89 LYS A N 1
ATOM 728 C CA . LYS A 1 89 ? 12.826 4.001 -32.563 1.00 80.38 89 LYS A CA 1
ATOM 729 C C . LYS A 1 89 ? 13.272 4.322 -31.137 1.00 80.38 89 LYS A C 1
ATOM 731 O O . LYS A 1 89 ? 12.463 4.211 -30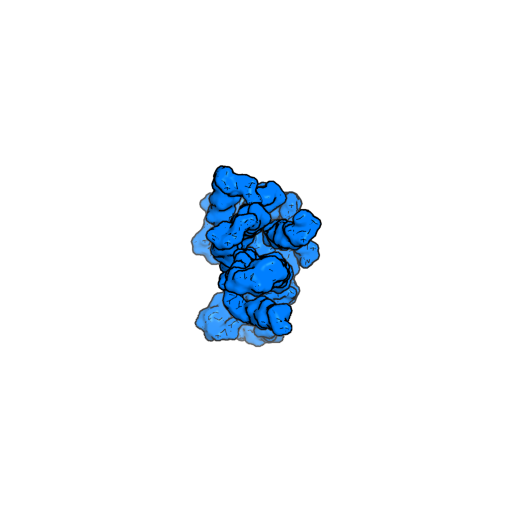.220 1.00 80.38 89 LYS A O 1
ATOM 736 N N . ILE A 1 90 ? 14.512 4.774 -30.935 1.00 80.19 90 ILE A N 1
ATOM 737 C CA . ILE A 1 90 ? 15.030 5.126 -29.603 1.00 80.19 90 ILE A CA 1
ATOM 738 C C . ILE A 1 90 ? 14.279 6.338 -29.031 1.00 80.19 90 ILE A C 1
ATOM 740 O O . ILE A 1 90 ? 13.912 6.343 -27.855 1.00 80.19 90 ILE A O 1
ATOM 744 N N . SER A 1 91 ? 13.986 7.340 -29.866 1.00 78.19 91 SER A N 1
ATOM 745 C CA . SER A 1 91 ? 13.231 8.532 -29.458 1.00 78.19 91 SER A CA 1
ATOM 746 C C . SER A 1 91 ? 11.794 8.197 -29.037 1.00 78.19 91 SER A C 1
ATOM 748 O O . SER A 1 91 ? 11.321 8.679 -28.005 1.00 78.19 91 SER A O 1
ATOM 750 N N . GLN A 1 92 ? 11.118 7.323 -29.790 1.00 80.62 92 GLN A N 1
ATOM 751 C CA . GLN A 1 92 ? 9.761 6.868 -29.468 1.00 80.62 92 GLN A CA 1
ATOM 752 C C . GLN A 1 92 ? 9.713 6.132 -28.123 1.00 80.62 92 GLN A C 1
ATOM 754 O O . GLN A 1 92 ? 8.866 6.446 -27.285 1.00 80.62 92 GLN A O 1
ATOM 759 N N . ILE A 1 93 ? 10.673 5.236 -27.881 1.00 84.69 93 ILE A N 1
ATOM 760 C CA . ILE A 1 93 ? 10.773 4.488 -26.620 1.00 84.69 93 ILE A CA 1
ATOM 761 C C . ILE A 1 93 ? 11.036 5.422 -25.446 1.00 84.69 93 ILE A C 1
ATOM 763 O O . ILE A 1 93 ? 10.436 5.283 -24.384 1.00 84.69 93 ILE A O 1
ATOM 767 N N . ASN A 1 94 ? 11.908 6.415 -25.619 1.00 84.12 94 ASN A N 1
ATOM 768 C CA . ASN A 1 94 ? 12.208 7.366 -24.553 1.00 84.12 94 ASN A CA 1
ATOM 769 C C . ASN A 1 94 ? 10.955 8.139 -24.089 1.00 84.12 94 ASN A C 1
ATOM 771 O O . ASN A 1 94 ? 10.795 8.414 -22.896 1.00 84.12 94 ASN A O 1
ATOM 775 N N . ASN A 1 95 ? 10.039 8.447 -25.014 1.00 83.25 95 ASN A N 1
ATOM 776 C CA . ASN A 1 95 ? 8.747 9.033 -24.665 1.00 83.25 95 ASN A CA 1
ATOM 777 C C . ASN A 1 95 ? 7.882 8.060 -23.859 1.00 83.25 95 ASN A C 1
ATOM 779 O O . ASN A 1 95 ? 7.410 8.455 -22.796 1.00 83.25 95 ASN A O 1
ATOM 783 N N . LEU A 1 96 ? 7.713 6.809 -24.310 1.00 86.56 96 LEU A N 1
ATOM 784 C CA . LEU A 1 96 ? 6.946 5.780 -23.588 1.00 86.56 96 LEU A CA 1
ATOM 785 C C . LEU A 1 96 ? 7.494 5.560 -22.173 1.00 86.56 96 LEU A C 1
ATOM 787 O O . LEU A 1 96 ? 6.747 5.592 -21.196 1.00 86.56 96 LEU A O 1
ATOM 791 N N . ILE A 1 97 ? 8.813 5.429 -22.056 1.00 89.38 97 ILE A N 1
ATOM 792 C CA . ILE A 1 97 ? 9.517 5.267 -20.785 1.00 89.38 97 ILE A CA 1
ATOM 793 C C . ILE A 1 97 ? 9.253 6.435 -19.834 1.00 89.38 97 ILE A C 1
ATOM 795 O O . ILE A 1 97 ? 9.061 6.216 -18.640 1.00 89.38 97 ILE A O 1
ATOM 799 N N . SER A 1 98 ? 9.170 7.660 -20.351 1.00 87.44 98 SER A N 1
ATOM 800 C CA . SER A 1 98 ? 8.846 8.833 -19.531 1.00 87.44 98 SER A CA 1
ATOM 801 C C . SER A 1 98 ? 7.414 8.773 -18.983 1.00 87.44 98 SER A C 1
ATOM 803 O O . SER A 1 98 ? 7.166 9.207 -17.860 1.00 87.44 98 SER A O 1
ATOM 805 N N . GLN A 1 99 ? 6.473 8.195 -19.739 1.00 87.38 99 GLN A N 1
ATOM 806 C CA . GLN A 1 99 ? 5.097 7.986 -19.273 1.00 87.38 99 GLN A CA 1
ATOM 807 C C . GLN A 1 99 ? 5.034 6.926 -18.171 1.00 87.38 99 GLN A C 1
ATOM 809 O O . GLN A 1 99 ? 4.389 7.132 -17.143 1.00 87.38 99 GLN A O 1
ATOM 814 N N . VAL A 1 100 ? 5.728 5.801 -18.381 1.00 90.69 100 VAL A N 1
ATOM 815 C CA . VAL A 1 100 ? 5.834 4.714 -17.400 1.00 90.69 100 VAL A CA 1
ATOM 816 C C . VAL A 1 100 ? 6.461 5.224 -16.108 1.00 90.69 100 VAL A C 1
ATOM 818 O O . VAL A 1 100 ? 5.893 5.018 -15.041 1.00 90.69 100 VAL A O 1
ATOM 821 N N . PHE A 1 101 ? 7.572 5.954 -16.206 1.00 91.31 101 PHE A N 1
ATOM 822 C CA . PHE A 1 101 ? 8.253 6.573 -15.072 1.00 91.31 101 PHE A CA 1
ATOM 823 C C . PHE A 1 101 ? 7.293 7.407 -14.208 1.00 91.31 101 PHE A C 1
ATOM 825 O O . PHE A 1 101 ? 7.149 7.130 -13.021 1.00 91.31 101 PHE A O 1
ATOM 832 N N . ARG A 1 102 ? 6.543 8.335 -14.818 1.00 89.06 102 ARG A N 1
ATOM 833 C CA . ARG A 1 102 ? 5.575 9.184 -14.101 1.00 89.06 102 ARG A CA 1
ATOM 834 C C . ARG A 1 102 ? 4.447 8.392 -13.438 1.00 89.06 102 ARG A C 1
ATOM 836 O O . ARG A 1 102 ? 4.030 8.704 -12.327 1.00 89.06 102 ARG A O 1
ATOM 843 N N . ALA A 1 103 ? 3.927 7.363 -14.107 1.00 90.94 103 ALA A N 1
ATOM 844 C CA . ALA A 1 103 ? 2.890 6.517 -13.518 1.00 90.94 103 ALA A CA 1
ATOM 845 C C . ALA A 1 103 ? 3.403 5.767 -12.277 1.00 90.94 103 ALA A C 1
ATOM 847 O O . ALA A 1 103 ? 2.684 5.661 -11.283 1.00 90.94 103 ALA A O 1
ATOM 848 N N . LEU A 1 104 ? 4.644 5.273 -12.326 1.00 94.00 104 LEU A N 1
ATOM 849 C CA . LEU A 1 104 ? 5.284 4.621 -11.187 1.00 94.00 104 LEU A CA 1
ATOM 850 C C . LEU A 1 104 ? 5.543 5.609 -10.042 1.00 94.00 104 LEU A C 1
ATOM 852 O O . LEU A 1 104 ? 5.299 5.254 -8.890 1.00 94.00 104 LEU A O 1
ATOM 856 N N . GLU A 1 105 ? 5.954 6.848 -10.336 1.00 92.81 105 GLU A N 1
ATOM 857 C CA . GLU A 1 105 ? 6.116 7.909 -9.329 1.00 92.81 105 GLU A CA 1
ATOM 858 C C . GLU A 1 105 ? 4.813 8.174 -8.572 1.00 92.81 105 GLU A C 1
ATOM 860 O O . GLU A 1 105 ? 4.809 8.166 -7.344 1.00 92.81 105 GLU A O 1
ATOM 865 N N . VAL A 1 106 ? 3.680 8.285 -9.274 1.00 91.06 106 VAL A N 1
ATOM 866 C CA . VAL A 1 106 ? 2.357 8.429 -8.644 1.00 91.06 106 VAL A CA 1
ATOM 867 C C . VAL A 1 106 ? 2.072 7.298 -7.654 1.00 91.06 106 VAL A C 1
ATOM 869 O O . VAL A 1 106 ? 1.642 7.561 -6.526 1.00 91.06 106 VAL A O 1
ATOM 872 N N . ALA A 1 107 ? 2.300 6.041 -8.049 1.00 93.44 107 ALA A N 1
ATOM 873 C CA . ALA A 1 107 ? 2.115 4.905 -7.147 1.00 93.44 107 ALA A CA 1
ATOM 874 C C . ALA A 1 107 ? 3.066 4.982 -5.945 1.00 93.44 107 ALA A C 1
ATOM 876 O O . ALA A 1 107 ? 2.629 4.766 -4.814 1.00 93.44 107 ALA A O 1
ATOM 877 N N . ASN A 1 108 ? 4.328 5.357 -6.165 1.00 95.25 108 ASN A N 1
ATOM 878 C CA . ASN A 1 108 ? 5.321 5.512 -5.106 1.00 95.25 108 ASN A CA 1
ATOM 879 C C . ASN A 1 108 ? 4.941 6.624 -4.113 1.00 95.25 108 ASN A C 1
ATOM 881 O O . ASN A 1 108 ? 4.981 6.415 -2.901 1.00 95.25 108 ASN A O 1
ATOM 885 N N . TYR A 1 109 ? 4.485 7.783 -4.588 1.00 94.12 109 TYR A N 1
ATOM 886 C CA . TYR A 1 109 ? 3.987 8.856 -3.725 1.00 94.12 109 TYR A CA 1
ATOM 887 C C . TYR A 1 109 ? 2.791 8.400 -2.895 1.00 94.12 109 TYR A C 1
ATOM 889 O O . TYR A 1 109 ? 2.744 8.636 -1.689 1.00 94.12 109 TYR A O 1
ATOM 897 N N . CYS A 1 110 ? 1.856 7.665 -3.498 1.00 93.12 110 CYS A N 1
ATOM 898 C CA . CYS A 1 110 ? 0.724 7.119 -2.757 1.00 93.12 110 CYS A CA 1
ATOM 899 C C . CYS A 1 110 ? 1.144 6.062 -1.731 1.00 93.12 110 CYS A C 1
ATOM 901 O O . CYS A 1 110 ? 0.547 5.993 -0.658 1.00 93.12 110 CYS A O 1
ATOM 903 N N . LEU A 1 111 ? 2.159 5.241 -2.032 1.00 93.88 111 LEU A N 1
ATOM 904 C CA . LEU A 1 111 ? 2.758 4.298 -1.080 1.00 93.88 111 LEU A CA 1
ATOM 905 C C . LEU A 1 111 ? 3.380 5.031 0.119 1.00 93.88 111 LEU A C 1
ATOM 907 O O . LEU A 1 111 ? 3.218 4.601 1.255 1.00 93.88 111 LEU A O 1
ATOM 911 N N . ASN A 1 112 ? 3.964 6.204 -0.118 1.00 94.12 112 ASN A N 1
ATOM 912 C CA . ASN A 1 112 ? 4.510 7.086 0.916 1.00 94.12 112 ASN A CA 1
ATOM 913 C C . ASN A 1 112 ? 3.472 8.029 1.558 1.00 94.12 112 ASN A C 1
ATOM 915 O O . ASN A 1 112 ? 3.840 8.938 2.297 1.00 94.12 112 ASN A O 1
ATOM 919 N N . LEU A 1 113 ? 2.174 7.825 1.293 1.00 92.81 113 LEU A N 1
ATOM 920 C CA . LEU A 1 113 ? 1.061 8.661 1.774 1.00 92.81 113 LEU A CA 1
ATOM 921 C C . LEU A 1 113 ? 1.121 10.138 1.327 1.00 92.81 113 LEU A C 1
ATOM 923 O O . LEU A 1 113 ? 0.348 10.967 1.817 1.00 92.81 113 LEU A O 1
ATOM 927 N N . ASP A 1 114 ? 1.957 10.461 0.340 1.00 93.12 114 ASP A N 1
ATOM 928 C CA . ASP A 1 114 ? 2.087 11.790 -0.255 1.00 93.12 114 ASP A CA 1
ATOM 929 C C . ASP A 1 114 ? 1.124 11.976 -1.437 1.00 93.12 114 ASP A C 1
ATOM 931 O O . ASP A 1 114 ? 1.486 12.130 -2.605 1.00 93.12 114 ASP A O 1
ATOM 935 N N . TRP A 1 115 ? -0.170 11.952 -1.127 1.00 88.38 115 TRP A N 1
ATOM 936 C CA . TRP A 1 115 ? -1.213 12.118 -2.139 1.00 88.38 115 TRP A CA 1
ATOM 937 C C . TRP A 1 115 ? -1.227 13.522 -2.765 1.00 88.38 115 TRP A C 1
ATOM 939 O O . TRP A 1 115 ? -1.841 13.705 -3.818 1.00 88.38 115 TRP A O 1
ATOM 949 N N . LYS A 1 116 ? -0.601 14.521 -2.124 1.00 90.50 116 LYS A N 1
ATOM 950 C CA . LYS A 1 116 ? -0.545 15.898 -2.632 1.00 90.50 116 LYS A CA 1
ATOM 951 C C . LYS A 1 116 ? 0.375 15.972 -3.840 1.00 90.50 116 LYS A C 1
ATOM 953 O O . LYS A 1 116 ? -0.100 16.369 -4.900 1.00 90.50 116 LYS A O 1
ATOM 958 N N . THR A 1 117 ? 1.608 15.487 -3.700 1.00 89.88 117 THR A N 1
ATOM 959 C CA . THR A 1 117 ? 2.563 15.396 -4.812 1.00 89.88 117 THR A CA 1
ATOM 960 C C . THR A 1 117 ? 2.007 14.506 -5.923 1.00 89.88 117 THR A C 1
ATOM 962 O O . THR A 1 117 ? 1.945 14.923 -7.076 1.00 89.88 117 THR A O 1
ATOM 965 N N . ALA A 1 118 ? 1.426 13.348 -5.575 1.00 87.75 118 ALA A N 1
ATOM 966 C CA . ALA A 1 118 ? 0.764 12.479 -6.556 1.00 87.75 118 ALA A CA 1
ATOM 967 C C . ALA A 1 118 ? -0.349 13.200 -7.344 1.00 87.75 118 ALA A C 1
ATOM 969 O O . ALA A 1 118 ? -0.519 13.002 -8.548 1.00 87.75 118 ALA A O 1
ATOM 970 N N . LYS A 1 119 ? -1.137 14.043 -6.667 1.00 86.50 119 LYS A N 1
ATOM 971 C CA . LYS A 1 119 ? -2.219 14.809 -7.289 1.00 86.50 119 LYS A CA 1
ATOM 972 C C . LYS A 1 119 ? -1.683 15.911 -8.200 1.00 86.50 119 LYS A C 1
ATOM 974 O O . LYS A 1 119 ? -2.302 16.147 -9.237 1.00 86.50 119 LYS A O 1
ATOM 979 N N . GLU A 1 120 ? -0.616 16.594 -7.803 1.00 85.44 120 GLU A N 1
ATOM 980 C CA . GLU A 1 120 ? 0.039 17.633 -8.603 1.00 85.44 120 GLU A CA 1
ATOM 981 C C . GLU A 1 120 ? 0.575 17.047 -9.910 1.00 85.44 120 GLU A C 1
ATOM 983 O O . GLU A 1 120 ? 0.212 17.543 -10.976 1.00 85.44 120 GLU A O 1
ATOM 988 N N . ASP A 1 121 ? 1.262 15.908 -9.852 1.00 80.19 121 ASP A N 1
ATOM 989 C CA . ASP A 1 121 ? 1.788 15.226 -11.040 1.00 80.19 121 ASP A CA 1
ATOM 990 C C . ASP A 1 121 ? 0.688 14.727 -11.986 1.00 80.19 121 ASP A C 1
ATOM 992 O O . ASP A 1 121 ? 0.799 14.822 -13.211 1.00 80.19 121 ASP A O 1
ATOM 996 N N . ILE A 1 122 ? -0.438 14.257 -11.440 1.00 78.44 122 ILE A N 1
ATOM 997 C CA . ILE A 1 122 ? -1.613 13.882 -12.243 1.00 78.44 122 ILE A CA 1
ATOM 998 C C . ILE A 1 122 ? -2.315 15.109 -12.852 1.00 78.44 122 ILE A C 1
ATOM 1000 O O . ILE A 1 122 ? -3.009 14.982 -13.862 1.00 78.44 122 ILE A O 1
ATOM 1004 N N . LEU A 1 123 ? -2.229 16.281 -12.217 1.00 72.62 123 LEU A N 1
ATOM 1005 C CA . LEU A 1 123 ? -2.911 17.506 -12.650 1.00 72.62 123 LEU A CA 1
ATOM 1006 C C . LEU A 1 123 ? -2.066 18.410 -13.544 1.00 72.62 123 LEU A C 1
ATOM 1008 O O . LEU A 1 123 ? -2.649 19.283 -14.195 1.00 72.62 123 LEU A O 1
ATOM 1012 N N . ASP A 1 124 ? -0.746 18.238 -13.567 1.00 72.19 124 ASP A N 1
ATOM 1013 C CA . ASP A 1 124 ? 0.129 19.016 -14.432 1.00 72.19 124 ASP A CA 1
ATOM 1014 C C . ASP A 1 124 ? -0.347 18.894 -15.890 1.00 72.19 124 ASP A C 1
ATOM 1016 O O . ASP A 1 124 ? -0.511 17.809 -16.434 1.00 72.19 124 ASP A O 1
ATOM 1020 N N . LYS A 1 125 ? -0.602 20.020 -16.560 1.00 54.22 125 LYS A N 1
ATOM 1021 C CA . LYS A 1 125 ? -1.085 20.029 -17.951 1.00 54.22 125 LYS A CA 1
ATOM 1022 C C . LYS A 1 125 ? -0.054 19.444 -18.925 1.00 54.22 125 LYS A C 1
ATOM 1024 O O . LYS A 1 125 ? -0.430 19.018 -20.015 1.00 54.22 125 LYS A O 1
ATOM 1029 N N . ASN A 1 126 ? 1.213 19.357 -18.516 1.00 53.50 126 ASN A N 1
ATOM 1030 C CA . ASN A 1 126 ? 2.266 18.646 -19.243 1.00 53.50 126 ASN A CA 1
ATOM 1031 C C . ASN A 1 126 ? 2.251 17.120 -18.997 1.00 53.50 126 ASN A C 1
ATOM 1033 O O . ASN A 1 126 ? 3.068 16.394 -19.574 1.00 53.50 126 ASN A O 1
ATOM 1037 N N . SER A 1 127 ? 1.338 16.610 -18.159 1.00 53.19 127 SER A N 1
ATOM 1038 C CA . SER A 1 127 ? 1.161 15.192 -17.815 1.00 53.19 127 SER A CA 1
ATOM 1039 C C . SER A 1 127 ? 0.109 14.464 -18.657 1.00 53.19 127 SER A C 1
ATOM 1041 O O . SER A 1 127 ? -0.300 13.359 -18.301 1.00 53.19 127 SER A O 1
ATOM 1043 N N . ALA A 1 128 ? -0.210 14.976 -19.858 1.00 51.41 128 ALA A N 1
ATOM 1044 C CA . ALA A 1 128 ? -0.998 14.303 -20.913 1.00 51.41 128 ALA A CA 1
ATOM 1045 C C . ALA A 1 128 ? -0.488 12.893 -21.327 1.00 51.41 128 ALA A C 1
ATOM 1047 O O . ALA A 1 128 ? -0.979 12.285 -22.273 1.00 51.41 128 ALA A O 1
ATOM 1048 N N . GLN A 1 129 ? 0.520 12.389 -20.623 1.00 61.09 129 GLN A N 1
ATOM 1049 C CA . GLN A 1 129 ? 1.216 11.127 -20.758 1.00 61.09 129 GLN A CA 1
ATOM 1050 C C . GLN A 1 129 ? 0.733 10.045 -19.777 1.00 61.09 129 GLN A C 1
ATOM 1052 O O . GLN A 1 129 ? 1.004 8.876 -20.020 1.00 61.09 129 GLN A O 1
ATOM 1057 N N . ILE A 1 130 ? 0.032 10.376 -18.684 1.00 69.56 130 ILE A N 1
ATOM 1058 C CA . ILE A 1 130 ? -0.480 9.352 -17.756 1.00 69.56 130 ILE A CA 1
ATOM 1059 C C . ILE A 1 130 ? -1.833 8.837 -18.264 1.00 69.56 130 ILE A C 1
ATOM 1061 O O . ILE A 1 130 ? -2.726 9.610 -18.610 1.00 69.56 130 ILE A O 1
ATOM 1065 N N . SER A 1 131 ? -1.994 7.512 -18.311 1.00 72.06 131 SER A N 1
ATOM 1066 C CA . SER A 1 131 ? -3.219 6.862 -18.786 1.00 72.06 131 SER A CA 1
ATOM 1067 C C . SER A 1 131 ? -4.472 7.355 -18.064 1.00 72.06 131 SER A C 1
ATOM 1069 O O . SER A 1 131 ? -4.547 7.349 -16.834 1.00 72.06 131 SER A O 1
ATOM 1071 N N . GLY A 1 132 ? -5.522 7.655 -18.836 1.00 73.50 132 GLY A N 1
ATOM 1072 C CA . GLY A 1 132 ? -6.831 8.024 -18.294 1.00 73.50 132 GLY A CA 1
ATOM 1073 C C . GLY A 1 132 ? -7.446 6.959 -17.376 1.00 73.50 132 GLY A C 1
ATOM 1074 O O . GLY A 1 132 ? -8.289 7.303 -16.551 1.00 73.50 132 GLY A O 1
ATOM 1075 N N . LYS A 1 133 ? -7.017 5.686 -17.462 1.00 74.62 133 LYS A N 1
ATOM 1076 C CA . LYS A 1 133 ? -7.397 4.631 -16.498 1.00 74.62 133 LYS A CA 1
ATOM 1077 C C . LYS A 1 133 ? -6.850 4.957 -15.102 1.00 74.62 133 LYS A C 1
ATOM 1079 O O . LYS A 1 133 ? -7.613 4.954 -14.144 1.00 74.62 133 LYS A O 1
ATOM 1084 N N . ILE A 1 134 ? -5.569 5.316 -15.002 1.00 80.44 134 ILE A N 1
ATOM 1085 C CA . ILE A 1 134 ? -4.899 5.662 -13.737 1.00 80.44 134 ILE A CA 1
ATOM 1086 C C . ILE A 1 134 ? -5.508 6.941 -13.151 1.00 80.44 134 ILE A C 1
ATOM 1088 O O . ILE A 1 134 ? -5.851 6.988 -11.973 1.00 80.44 134 ILE A O 1
ATOM 1092 N N . THR A 1 135 ? -5.731 7.962 -13.985 1.00 80.81 135 THR A N 1
ATOM 1093 C CA . THR A 1 135 ? -6.336 9.228 -13.543 1.00 80.81 135 THR A CA 1
ATOM 1094 C C . THR A 1 135 ? -7.745 9.045 -12.979 1.00 80.81 135 THR A C 1
ATOM 1096 O O . THR A 1 135 ? -8.103 9.719 -12.012 1.00 80.81 135 THR A O 1
ATOM 1099 N N . LYS A 1 136 ? -8.549 8.152 -13.575 1.00 80.88 136 LYS A N 1
ATOM 1100 C CA . LYS A 1 136 ? -9.905 7.839 -13.101 1.00 80.88 136 LYS A CA 1
ATOM 1101 C C . LYS A 1 136 ? -9.879 7.127 -11.754 1.00 80.88 136 LYS A C 1
ATOM 1103 O O . LYS A 1 136 ? -10.619 7.530 -10.867 1.00 80.88 136 LYS A O 1
ATOM 1108 N N . GLU A 1 137 ? -9.015 6.128 -11.586 1.00 79.62 137 GLU A N 1
ATOM 1109 C CA . GLU A 1 137 ? -8.917 5.406 -10.309 1.00 79.62 137 GLU A CA 1
ATOM 1110 C C . GLU A 1 137 ? -8.344 6.282 -9.187 1.00 79.62 137 GLU A C 1
ATOM 1112 O O . GLU A 1 137 ? -8.700 6.114 -8.026 1.00 79.62 137 GLU A O 1
ATOM 1117 N N . PHE A 1 138 ? -7.511 7.274 -9.518 1.00 78.94 138 PHE A N 1
ATOM 1118 C CA . PHE A 1 138 ? -6.998 8.219 -8.529 1.00 78.94 138 PHE A CA 1
ATOM 1119 C C . PHE A 1 138 ? -8.027 9.274 -8.089 1.00 78.94 138 PHE A C 1
ATOM 1121 O O . PHE A 1 138 ? -7.883 9.837 -7.005 1.00 78.94 138 PHE A O 1
ATOM 1128 N N . LYS A 1 139 ? -9.046 9.606 -8.897 1.00 80.12 139 LYS A N 1
ATOM 1129 C CA . LYS A 1 139 ? -9.978 10.710 -8.596 1.00 80.12 139 LYS A CA 1
ATOM 1130 C C . LYS A 1 139 ? -11.402 10.208 -8.322 1.00 80.12 139 LYS A C 1
ATOM 1132 O O . LYS A 1 139 ? -12.096 9.863 -9.277 1.00 80.12 139 LYS A O 1
ATOM 1137 N N . PRO A 1 140 ? -11.907 10.307 -7.071 1.00 84.56 140 PRO A N 1
ATOM 1138 C CA . PRO A 1 140 ? -11.294 10.921 -5.878 1.00 84.56 140 PRO A CA 1
ATOM 1139 C C . PRO A 1 140 ? -10.376 9.993 -5.059 1.00 84.56 140 PRO A C 1
ATOM 1141 O O . PRO A 1 140 ? -10.759 8.879 -4.723 1.00 84.56 140 PRO A O 1
ATOM 1144 N N . TYR A 1 141 ? -9.217 10.486 -4.616 1.00 89.12 141 TYR A N 1
ATOM 1145 C CA . TYR A 1 141 ? -8.315 9.712 -3.759 1.00 89.12 141 TYR A CA 1
ATOM 1146 C C . TYR A 1 141 ? -8.977 9.410 -2.407 1.00 89.12 141 TYR A C 1
ATOM 1148 O O . TYR A 1 141 ? -9.538 10.305 -1.771 1.00 89.12 141 TYR A O 1
ATOM 1156 N N . ASN A 1 142 ? -8.899 8.156 -1.955 1.00 93.56 142 ASN A N 1
ATOM 1157 C CA . ASN A 1 142 ? -9.450 7.717 -0.678 1.00 93.56 142 ASN A CA 1
ATOM 1158 C C . ASN A 1 142 ? -8.328 7.199 0.235 1.00 93.56 142 ASN A C 1
ATOM 1160 O O . ASN A 1 142 ? -7.770 6.128 0.001 1.00 93.56 142 ASN A O 1
ATOM 1164 N N . LEU A 1 143 ? -8.014 7.964 1.285 1.00 95.00 143 LEU A N 1
ATOM 1165 C CA . LEU A 1 143 ? -6.940 7.637 2.225 1.00 95.00 143 LEU A CA 1
ATOM 1166 C C . LEU A 1 143 ? -7.218 6.351 3.014 1.00 95.00 143 LEU A C 1
ATOM 1168 O O . LEU A 1 143 ? -6.308 5.548 3.198 1.00 95.00 143 LEU A O 1
ATOM 1172 N N . LEU A 1 144 ? -8.464 6.133 3.448 1.00 96.88 144 LEU A N 1
ATOM 1173 C CA . LEU A 1 144 ? -8.848 4.940 4.206 1.00 96.88 144 LEU A CA 1
ATOM 1174 C C . LEU A 1 144 ? -8.608 3.663 3.390 1.00 96.88 144 LEU A C 1
ATOM 1176 O O . LEU A 1 144 ? -8.007 2.707 3.880 1.00 96.88 144 LEU A O 1
ATOM 1180 N N . LEU A 1 145 ? -9.028 3.676 2.124 1.00 96.44 145 LEU A N 1
ATOM 1181 C CA . LEU A 1 145 ? -8.789 2.580 1.194 1.00 96.44 145 LEU A CA 1
ATOM 1182 C C . LEU A 1 145 ? -7.300 2.409 0.886 1.00 96.44 145 LEU A C 1
ATOM 1184 O O . LEU A 1 145 ? -6.827 1.276 0.809 1.00 96.44 145 LEU A O 1
ATOM 1188 N N . ASN A 1 146 ? -6.555 3.506 0.727 1.00 96.56 146 ASN A N 1
ATOM 1189 C CA . ASN A 1 146 ? -5.117 3.434 0.489 1.00 96.56 146 ASN A CA 1
ATOM 1190 C C . ASN A 1 146 ? -4.392 2.755 1.662 1.00 96.56 146 ASN A C 1
ATOM 1192 O O . ASN A 1 146 ? -3.637 1.816 1.443 1.00 96.56 146 ASN A O 1
ATOM 1196 N N . LEU A 1 147 ? -4.699 3.144 2.905 1.00 97.69 147 LEU A N 1
ATOM 1197 C CA . LEU A 1 147 ? -4.143 2.523 4.115 1.00 97.69 147 LEU A CA 1
ATOM 1198 C C . LEU A 1 147 ? -4.489 1.033 4.214 1.00 97.69 147 LEU A C 1
ATOM 1200 O O . LEU A 1 147 ? -3.617 0.217 4.508 1.00 97.69 147 LEU A O 1
ATOM 1204 N N . TYR A 1 148 ? -5.740 0.662 3.927 1.00 97.75 148 TYR A N 1
ATOM 1205 C CA . TYR A 1 148 ? -6.143 -0.744 3.862 1.00 97.75 148 TYR A CA 1
ATOM 1206 C C . TYR A 1 148 ? -5.345 -1.517 2.803 1.00 97.75 148 TYR A C 1
ATOM 1208 O O . TYR A 1 148 ? -4.830 -2.600 3.076 1.00 97.75 148 TYR A O 1
ATOM 1216 N N . THR A 1 149 ? -5.191 -0.936 1.613 1.00 96.81 149 THR A N 1
ATOM 1217 C CA . THR A 1 149 ? -4.460 -1.550 0.498 1.00 96.81 149 THR A CA 1
ATOM 1218 C C . THR A 1 149 ? -2.980 -1.732 0.834 1.00 96.81 149 THR A C 1
ATOM 1220 O O . THR A 1 149 ? -2.432 -2.806 0.610 1.00 96.81 149 THR A O 1
ATOM 1223 N N . GLN A 1 150 ? -2.348 -0.733 1.453 1.00 96.31 150 GLN A N 1
ATOM 1224 C CA . GLN A 1 150 ? -0.975 -0.839 1.951 1.00 96.31 150 GLN A CA 1
ATOM 1225 C C . GLN A 1 150 ? -0.827 -1.931 3.004 1.00 96.31 150 GLN A C 1
ATOM 1227 O O . GLN A 1 150 ? 0.124 -2.703 2.957 1.00 96.31 150 GLN A O 1
ATOM 1232 N N . CYS A 1 151 ? -1.780 -2.046 3.932 1.00 96.88 151 CYS A N 1
ATOM 1233 C CA . CYS A 1 151 ? -1.757 -3.124 4.915 1.00 96.88 151 CYS A CA 1
ATOM 1234 C C . CYS A 1 151 ? -1.825 -4.496 4.242 1.00 96.88 151 CYS A C 1
ATOM 1236 O O . CYS A 1 151 ? -1.116 -5.398 4.672 1.00 96.88 151 CYS A O 1
ATOM 1238 N N . ARG A 1 152 ? -2.617 -4.656 3.173 1.00 96.19 152 ARG A N 1
ATOM 1239 C CA . ARG A 1 152 ? -2.624 -5.900 2.388 1.00 96.19 152 ARG A CA 1
ATOM 1240 C C . ARG A 1 152 ? -1.258 -6.175 1.752 1.00 96.19 152 ARG A C 1
ATOM 1242 O O . ARG A 1 152 ? -0.764 -7.284 1.892 1.00 96.19 152 ARG A O 1
ATOM 1249 N N . ILE A 1 153 ? -0.627 -5.167 1.145 1.00 95.50 153 ILE A N 1
ATOM 1250 C CA . ILE A 1 153 ? 0.714 -5.283 0.537 1.00 95.50 153 ILE A CA 1
ATOM 1251 C C . ILE A 1 153 ? 1.787 -5.628 1.587 1.00 95.50 153 ILE A C 1
ATOM 1253 O O . ILE A 1 153 ? 2.641 -6.476 1.360 1.00 95.50 153 ILE A O 1
ATOM 1257 N N . TYR A 1 154 ? 1.765 -5.008 2.768 1.00 95.38 154 TYR A N 1
ATOM 1258 C CA . TYR A 1 154 ? 2.764 -5.275 3.813 1.00 95.38 154 TYR A CA 1
ATOM 1259 C C . TYR A 1 154 ? 2.559 -6.594 4.553 1.00 95.38 154 TYR A C 1
ATOM 1261 O O . TYR A 1 154 ? 3.444 -7.018 5.304 1.00 95.38 154 TYR A O 1
ATOM 1269 N N . TYR A 1 155 ? 1.402 -7.224 4.381 1.00 94.00 155 TYR A N 1
ATOM 1270 C CA . TYR A 1 155 ? 1.059 -8.442 5.089 1.00 94.00 155 TYR A CA 1
ATOM 1271 C C . TYR A 1 155 ? 1.949 -9.623 4.695 1.00 94.00 155 TYR A C 1
ATOM 1273 O O . TYR A 1 155 ? 2.699 -9.572 3.719 1.00 94.00 155 TYR A O 1
ATOM 1281 N N . TYR A 1 156 ? 1.893 -10.694 5.490 1.00 82.50 156 TYR A N 1
ATOM 1282 C CA . TYR A 1 156 ? 2.834 -11.808 5.372 1.00 82.50 156 TYR A CA 1
ATOM 1283 C C . TYR A 1 156 ? 2.741 -12.583 4.054 1.00 82.50 156 TYR A C 1
ATOM 1285 O O . TYR A 1 156 ? 3.743 -13.172 3.662 1.00 82.50 156 TYR A O 1
ATOM 1293 N N . ASP A 1 157 ? 1.589 -12.553 3.383 1.00 82.62 157 ASP A N 1
ATOM 1294 C CA . ASP A 1 157 ? 1.377 -13.232 2.099 1.00 82.62 157 ASP A CA 1
ATOM 1295 C C . ASP A 1 157 ? 2.035 -12.511 0.910 1.00 82.62 157 ASP A C 1
ATOM 1297 O O . ASP A 1 157 ? 2.269 -13.134 -0.120 1.00 82.62 157 ASP A O 1
ATOM 1301 N N . GLU A 1 158 ? 2.351 -11.220 1.051 1.00 88.25 158 GLU A N 1
ATOM 1302 C CA . GLU A 1 158 ? 2.897 -10.385 -0.027 1.00 88.25 158 GLU A CA 1
ATOM 1303 C C . GLU A 1 158 ? 4.357 -10.003 0.274 1.00 88.25 158 GLU A C 1
ATOM 1305 O O . GLU A 1 158 ? 5.282 -10.584 -0.290 1.00 88.25 158 GLU A O 1
ATOM 1310 N N . LEU A 1 159 ? 4.600 -9.067 1.206 1.00 92.12 159 LEU A N 1
ATOM 1311 C CA . LEU A 1 159 ? 5.960 -8.592 1.523 1.00 92.12 159 LEU A CA 1
ATOM 1312 C C . LEU A 1 159 ? 6.500 -9.035 2.884 1.00 92.12 159 LEU A C 1
ATOM 1314 O O . LEU A 1 159 ? 7.698 -8.894 3.138 1.00 92.12 159 LEU A O 1
ATOM 1318 N N . ASN A 1 160 ? 5.646 -9.524 3.788 1.00 92.31 16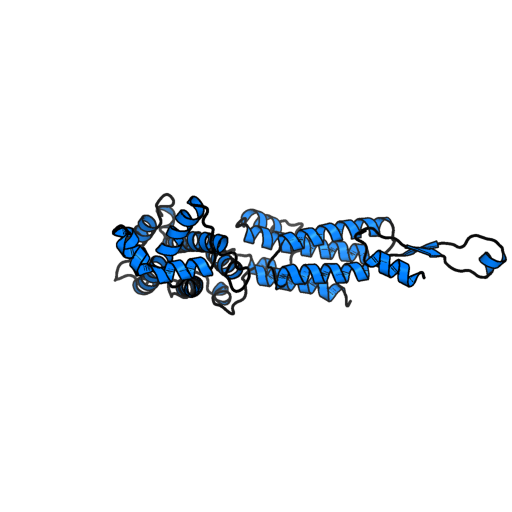0 ASN A N 1
ATOM 1319 C CA . ASN A 1 160 ? 6.036 -9.905 5.151 1.00 92.31 160 ASN A CA 1
ATOM 1320 C C . ASN A 1 160 ? 6.756 -8.789 5.936 1.00 92.31 160 ASN A C 1
ATOM 1322 O O . ASN A 1 160 ? 7.659 -9.028 6.741 1.00 92.31 160 ASN A O 1
ATOM 1326 N N . GLN A 1 161 ? 6.302 -7.548 5.753 1.00 93.06 161 GLN A N 1
ATOM 1327 C CA . GLN A 1 161 ? 6.800 -6.361 6.451 1.00 93.06 161 GLN A CA 1
ATOM 1328 C C . GLN A 1 161 ? 5.915 -6.027 7.659 1.00 93.06 161 GLN A C 1
ATOM 1330 O O . GLN A 1 161 ? 5.278 -4.974 7.730 1.00 93.06 161 GLN A O 1
ATOM 1335 N N . MET A 1 162 ? 5.884 -6.922 8.650 1.00 93.94 162 MET A N 1
ATOM 1336 C CA . MET A 1 162 ? 4.921 -6.846 9.761 1.00 93.94 162 MET A CA 1
ATOM 1337 C C . MET A 1 162 ? 5.034 -5.582 10.631 1.00 93.94 162 MET A C 1
ATOM 1339 O O . MET A 1 162 ? 4.049 -5.155 11.235 1.00 93.94 162 MET A O 1
ATOM 1343 N N . ALA A 1 163 ? 6.208 -4.950 10.682 1.00 91.62 163 ALA A N 1
ATOM 1344 C CA . ALA A 1 163 ? 6.370 -3.660 11.350 1.00 91.62 163 ALA A CA 1
ATOM 1345 C C . ALA A 1 163 ? 5.595 -2.538 10.634 1.00 91.62 163 ALA A C 1
ATOM 1347 O O . ALA A 1 163 ? 4.838 -1.812 11.282 1.00 91.62 163 ALA A O 1
ATOM 1348 N N . ASN A 1 164 ? 5.733 -2.443 9.306 1.00 93.31 164 ASN A N 1
ATOM 1349 C CA . ASN A 1 164 ? 5.007 -1.479 8.474 1.00 93.31 164 ASN A CA 1
ATOM 1350 C C . ASN A 1 164 ? 3.510 -1.790 8.465 1.00 93.31 164 ASN A C 1
ATOM 1352 O O . ASN A 1 164 ? 2.693 -0.884 8.603 1.00 93.31 164 ASN A O 1
ATOM 1356 N N . PHE A 1 165 ? 3.153 -3.076 8.426 1.00 95.69 165 PHE A N 1
ATOM 1357 C CA . PHE A 1 165 ? 1.775 -3.528 8.575 1.00 95.69 165 PHE A CA 1
ATOM 1358 C C . PHE A 1 165 ? 1.121 -2.988 9.855 1.00 95.69 165 PHE A C 1
ATOM 1360 O O . PHE A 1 165 ? 0.081 -2.346 9.775 1.00 95.69 165 PHE A O 1
ATOM 1367 N N . LEU A 1 166 ? 1.730 -3.167 11.035 1.00 94.94 166 LEU A N 1
ATOM 1368 C CA . LEU A 1 166 ? 1.129 -2.696 12.293 1.00 94.94 166 LEU A CA 1
ATOM 1369 C C . LEU A 1 166 ? 1.084 -1.166 12.431 1.00 94.94 166 LEU A C 1
ATOM 1371 O O . LEU A 1 166 ? 0.193 -0.635 13.104 1.00 94.94 166 LEU A O 1
ATOM 1375 N N . VAL A 1 167 ? 2.013 -0.448 11.789 1.00 93.56 167 VAL A N 1
ATOM 1376 C CA . VAL A 1 167 ? 1.911 1.014 11.634 1.00 93.56 167 VAL A CA 1
ATOM 1377 C C . VAL A 1 167 ? 0.676 1.359 10.806 1.00 93.56 167 VAL A C 1
ATOM 1379 O O . VAL A 1 167 ? -0.160 2.138 11.262 1.00 93.56 167 VAL A O 1
ATOM 1382 N N . GLY A 1 168 ? 0.520 0.717 9.648 1.00 95.44 168 GLY A N 1
ATOM 1383 C CA . GLY A 1 168 ? -0.634 0.887 8.772 1.00 95.44 168 GLY A CA 1
ATOM 1384 C C . GLY A 1 168 ? -1.959 0.561 9.463 1.00 95.44 168 GLY A C 1
ATOM 1385 O O . GLY A 1 168 ? -2.903 1.334 9.337 1.00 95.44 168 GLY A O 1
ATOM 1386 N N . VAL A 1 169 ? -2.023 -0.507 10.268 1.00 96.56 169 VAL A N 1
ATOM 1387 C CA . VAL A 1 169 ? -3.215 -0.879 11.057 1.00 96.56 169 VAL A CA 1
ATOM 1388 C C . VAL A 1 169 ? -3.589 0.233 12.040 1.00 96.56 169 VAL A C 1
ATOM 1390 O O . VAL A 1 169 ? -4.764 0.580 12.160 1.00 96.56 169 VAL A O 1
ATOM 1393 N N . SER A 1 170 ? -2.600 0.836 12.705 1.00 94.75 170 SER A N 1
ATOM 1394 C CA . SER A 1 170 ? -2.837 1.948 13.635 1.00 94.75 170 SER A CA 1
ATOM 1395 C C . SER A 1 170 ? -3.363 3.191 12.909 1.00 94.75 170 SER A C 1
ATOM 1397 O O . SER A 1 170 ? -4.319 3.810 13.369 1.00 94.75 170 SER A O 1
ATOM 1399 N N . SER A 1 171 ? -2.782 3.539 11.757 1.00 95.81 171 SER A N 1
ATOM 1400 C CA . SER A 1 171 ? -3.255 4.651 10.923 1.00 95.81 171 SER A CA 1
ATOM 1401 C C . SER A 1 171 ? -4.642 4.388 10.332 1.00 95.81 171 SER A C 1
ATOM 1403 O O . SER A 1 171 ? -5.476 5.289 10.298 1.00 95.81 171 SER A O 1
ATOM 1405 N N . PHE A 1 172 ? -4.918 3.155 9.903 1.00 97.81 172 PHE A N 1
ATOM 1406 C CA . PHE A 1 172 ? -6.226 2.731 9.410 1.00 97.81 172 PHE A CA 1
ATOM 1407 C C . PHE A 1 172 ? -7.298 2.881 10.491 1.00 97.81 172 PHE A C 1
ATOM 1409 O O . PHE A 1 172 ? -8.336 3.479 10.225 1.00 97.81 172 PHE A O 1
ATOM 1416 N N . TYR A 1 173 ? -7.032 2.404 11.711 1.00 97.12 173 TYR A N 1
ATOM 1417 C CA . TYR A 1 173 ? -7.931 2.547 12.860 1.00 97.12 173 TYR A CA 1
ATOM 1418 C C . TYR A 1 173 ? -8.346 4.011 13.063 1.00 97.12 173 TYR A C 1
ATOM 1420 O O . TYR A 1 173 ? -9.529 4.334 13.158 1.00 97.12 173 TYR A O 1
ATOM 1428 N N . GLU A 1 174 ? -7.361 4.906 13.121 1.00 96.06 174 GLU A N 1
ATOM 1429 C CA . GLU A 1 174 ? -7.578 6.343 13.315 1.00 96.06 174 GLU A CA 1
ATOM 1430 C C . GLU A 1 174 ? -8.406 6.938 12.169 1.00 96.06 174 GLU A C 1
ATOM 1432 O O . GLU A 1 174 ? -9.385 7.654 12.395 1.00 96.06 174 GLU A O 1
ATOM 1437 N N . GLN A 1 175 ? -8.082 6.562 10.929 1.00 97.19 175 GLN A N 1
ATOM 1438 C CA . GLN A 1 175 ? -8.800 7.030 9.749 1.00 97.19 175 GLN A CA 1
ATOM 1439 C C . GLN A 1 175 ? -10.251 6.529 9.700 1.00 97.19 175 GLN A C 1
ATOM 1441 O O . GLN A 1 175 ? -11.120 7.248 9.201 1.00 97.19 175 GLN A O 1
ATOM 1446 N N . VAL A 1 176 ? -10.545 5.327 10.213 1.00 97.94 176 VAL A N 1
ATOM 1447 C CA . VAL A 1 176 ? -11.921 4.813 10.350 1.00 97.94 176 VAL A CA 1
ATOM 1448 C C . VAL A 1 176 ? -12.729 5.738 11.254 1.00 97.94 176 VAL A C 1
ATOM 1450 O O . VAL A 1 176 ? -13.797 6.200 10.848 1.00 97.94 176 VAL A O 1
ATOM 1453 N N . LEU A 1 177 ? -12.210 6.056 12.442 1.00 97.44 177 LEU A N 1
ATOM 1454 C CA . LEU A 1 177 ? -12.892 6.934 13.393 1.00 97.44 177 LEU A CA 1
ATOM 1455 C C . LEU A 1 177 ? -13.101 8.346 12.827 1.00 97.44 177 LEU A C 1
ATOM 1457 O O . LEU A 1 177 ? -14.199 8.890 12.944 1.00 97.44 177 LEU A O 1
ATOM 1461 N N . GLU A 1 178 ? -12.093 8.922 12.164 1.00 96.75 178 GLU A N 1
ATOM 1462 C CA . GLU A 1 178 ? -12.238 10.227 11.506 1.00 96.75 178 GLU A CA 1
ATOM 1463 C C . GLU A 1 178 ? -13.311 10.182 10.404 1.00 96.75 178 GLU A C 1
ATOM 1465 O O . GLU A 1 178 ? -14.158 11.071 10.314 1.00 96.75 178 GLU A O 1
ATOM 1470 N N . THR A 1 179 ? -13.320 9.125 9.586 1.00 96.50 179 THR A N 1
ATOM 1471 C CA . THR A 1 179 ? -14.293 8.949 8.494 1.00 96.50 179 THR A CA 1
ATOM 1472 C C . THR A 1 179 ? -15.720 8.819 9.031 1.00 96.50 179 THR A C 1
ATOM 1474 O O . THR A 1 179 ? -16.662 9.358 8.444 1.00 96.50 179 THR A O 1
ATOM 1477 N N . ILE A 1 180 ? -15.895 8.144 10.169 1.00 96.50 180 ILE A N 1
ATOM 1478 C CA . ILE A 1 180 ? -17.178 8.066 10.873 1.00 96.50 180 ILE A CA 1
ATOM 1479 C C . ILE A 1 180 ? -17.597 9.449 11.378 1.00 96.50 180 ILE A C 1
ATOM 1481 O O . ILE A 1 180 ? -18.722 9.874 11.110 1.00 96.50 180 ILE A O 1
ATOM 1485 N N . ALA A 1 181 ? -16.699 10.184 12.040 1.00 95.44 181 ALA A N 1
ATOM 1486 C CA . ALA A 1 181 ? -16.981 11.538 12.513 1.00 95.44 181 ALA A CA 1
ATOM 1487 C C . ALA A 1 181 ? -17.389 12.475 11.365 1.00 95.44 181 ALA A C 1
ATOM 1489 O O . ALA A 1 181 ? -18.310 13.279 11.520 1.00 95.44 181 ALA A O 1
ATOM 1490 N N . ASP A 1 182 ? -16.736 12.361 10.206 1.00 94.81 182 ASP A N 1
ATOM 1491 C CA . ASP A 1 182 ? -17.060 13.127 9.000 1.00 94.81 182 ASP A CA 1
ATOM 1492 C C . ASP A 1 182 ? -18.466 12.800 8.480 1.00 94.81 182 ASP A C 1
ATOM 1494 O O . ASP A 1 182 ? -19.294 13.692 8.298 1.00 94.81 182 ASP A O 1
ATOM 1498 N N . LYS A 1 183 ? -18.801 11.509 8.373 1.00 92.94 183 LYS A N 1
ATOM 1499 C CA . LYS A 1 183 ? -20.140 11.041 7.976 1.00 92.94 183 LYS A CA 1
ATOM 1500 C C . LYS A 1 183 ? -21.255 11.470 8.923 1.00 92.94 183 LYS A C 1
ATOM 1502 O O . LYS A 1 183 ? -22.382 11.677 8.480 1.00 92.94 183 LYS A O 1
ATOM 1507 N N . LEU A 1 184 ? -20.951 11.611 10.209 1.00 93.00 184 LEU A N 1
ATOM 1508 C CA . LEU A 1 184 ? -21.879 12.136 11.212 1.00 93.00 184 LEU A CA 1
ATOM 1509 C C . LEU A 1 184 ? -21.947 13.677 11.213 1.00 93.00 184 LEU A C 1
ATOM 1511 O O . LEU A 1 184 ? -22.679 14.260 12.012 1.00 93.00 184 LEU A O 1
ATOM 1515 N N . GLY A 1 185 ? -21.190 14.357 10.343 1.00 93.31 185 GLY A N 1
ATOM 1516 C CA . GLY A 1 185 ? -21.139 15.818 10.254 1.00 93.31 185 GLY A CA 1
ATOM 1517 C C . GLY A 1 185 ? -20.387 16.481 11.412 1.00 93.31 185 GLY A C 1
ATOM 1518 O O . GLY A 1 185 ? -20.604 17.657 11.706 1.00 93.31 185 GLY A O 1
ATOM 1519 N N . LYS A 1 186 ? -19.521 15.735 12.107 1.00 94.88 186 LYS A N 1
ATOM 1520 C CA . LYS A 1 186 ? -18.811 16.161 13.325 1.00 94.88 186 LYS A CA 1
ATOM 1521 C C . LYS A 1 186 ? -17.299 16.284 13.156 1.00 94.88 186 LYS A C 1
ATOM 1523 O O . LYS A 1 186 ? -16.609 16.522 14.142 1.00 94.88 186 LYS A O 1
ATOM 1528 N N . LYS A 1 187 ? -16.784 16.242 11.921 1.00 92.12 187 LYS A N 1
ATOM 1529 C CA . LYS A 1 187 ? -15.347 16.379 11.611 1.00 92.12 187 LYS A CA 1
ATOM 1530 C C . LYS A 1 187 ? -14.660 17.560 12.304 1.00 92.12 187 LYS A C 1
ATOM 1532 O O . LYS A 1 187 ? -13.528 17.431 12.757 1.00 92.12 187 LYS A O 1
ATOM 1537 N N . LYS A 1 188 ? -15.337 18.711 12.394 1.00 92.56 188 LYS A N 1
ATOM 1538 C CA . LYS A 1 188 ? -14.795 19.932 13.024 1.00 92.56 188 LYS A CA 1
ATOM 1539 C C . LYS A 1 188 ? -14.564 19.788 14.531 1.00 92.56 188 LYS A C 1
ATOM 1541 O O . LYS A 1 188 ? -13.670 20.436 15.058 1.00 92.56 188 LYS A O 1
ATOM 1546 N N . ASN A 1 189 ? -15.352 18.944 15.195 1.00 92.69 189 ASN A N 1
ATOM 1547 C CA . ASN A 1 189 ? -15.298 18.726 16.642 1.00 92.69 189 ASN A CA 1
ATOM 1548 C C . ASN A 1 189 ? -14.555 17.432 17.003 1.00 92.69 189 ASN A C 1
ATOM 1550 O O . ASN A 1 189 ? -14.506 17.067 18.174 1.00 92.69 189 ASN A O 1
ATOM 1554 N N . TYR A 1 190 ? -14.024 16.719 16.009 1.00 94.50 190 TYR A N 1
ATOM 1555 C CA . TYR A 1 190 ? -13.320 15.467 16.226 1.00 94.50 190 TYR A CA 1
ATOM 1556 C C . TYR A 1 190 ? -12.021 15.716 17.017 1.00 94.50 190 TYR A C 1
ATOM 1558 O O . TYR A 1 190 ? -11.258 16.622 16.659 1.00 94.50 190 TYR A O 1
ATOM 1566 N N . PRO A 1 191 ? -11.738 14.952 18.088 1.00 94.56 191 PRO A N 1
ATOM 1567 C CA . PRO A 1 191 ? -10.585 15.201 18.949 1.00 94.56 191 PRO A CA 1
ATOM 1568 C C . PRO A 1 191 ? -9.283 14.689 18.310 1.00 94.56 191 PRO A C 1
ATOM 1570 O O . PRO A 1 191 ? -8.720 13.684 18.727 1.00 94.56 191 PRO A O 1
ATOM 1573 N N . TYR A 1 192 ? -8.751 15.404 17.312 1.00 90.50 192 TYR A N 1
ATOM 1574 C CA . TYR A 1 192 ? -7.528 15.006 16.589 1.00 90.50 192 TYR A CA 1
ATOM 1575 C C . TYR A 1 192 ? -6.306 14.796 17.494 1.00 90.50 192 TYR A C 1
ATOM 1577 O O . TYR A 1 192 ? -5.467 13.946 17.199 1.00 90.50 192 TYR A O 1
ATOM 1585 N N . LYS A 1 193 ? -6.211 15.560 18.590 1.00 90.75 193 LYS A N 1
ATOM 1586 C CA . LYS A 1 193 ? -5.132 15.453 19.588 1.00 90.75 193 LYS A CA 1
ATOM 1587 C C . LYS A 1 193 ? -5.370 14.358 20.628 1.00 90.75 193 LYS A C 1
ATOM 1589 O O . LYS A 1 193 ? -4.468 14.082 21.411 1.00 90.75 193 LYS A O 1
ATOM 1594 N N . GLY A 1 194 ? -6.572 13.789 20.653 1.00 87.94 194 GLY A N 1
ATOM 1595 C CA . GLY A 1 194 ? -6.925 12.753 21.602 1.00 87.94 194 GLY A CA 1
ATOM 1596 C C . GLY A 1 194 ? -6.304 11.409 21.250 1.00 87.94 194 GLY A C 1
ATOM 1597 O O . GLY A 1 194 ? -5.931 11.147 20.099 1.00 87.94 194 GLY A O 1
ATOM 1598 N N . ASN A 1 195 ? -6.201 10.542 22.250 1.00 89.75 195 ASN A N 1
ATOM 1599 C CA . ASN A 1 195 ? -5.804 9.155 22.027 1.00 89.75 195 ASN A CA 1
ATOM 1600 C C . ASN A 1 195 ? -6.949 8.351 21.362 1.00 89.75 195 ASN A C 1
ATOM 1602 O O . ASN A 1 195 ? -8.078 8.829 21.226 1.00 89.75 195 ASN A O 1
ATOM 1606 N N . ARG A 1 196 ? -6.663 7.113 20.933 1.00 89.69 196 ARG A N 1
ATOM 1607 C CA . ARG A 1 196 ? -7.645 6.247 20.250 1.00 89.69 196 ARG A CA 1
ATOM 1608 C C . ARG A 1 196 ? -8.927 6.014 21.050 1.00 89.69 196 ARG A C 1
ATOM 1610 O O . ARG A 1 196 ? -9.990 5.911 20.443 1.00 89.69 196 ARG A O 1
ATOM 1617 N N . TYR A 1 197 ? -8.826 5.913 22.374 1.00 90.75 197 TYR A N 1
ATOM 1618 C CA . TYR A 1 197 ? -9.971 5.661 23.246 1.00 90.75 197 TYR A CA 1
ATOM 1619 C C . TYR A 1 197 ? -10.850 6.909 23.328 1.00 90.75 197 TYR A C 1
ATOM 1621 O O . TYR A 1 197 ? -12.026 6.826 23.016 1.00 90.75 197 TYR A O 1
ATOM 1629 N N . GLU A 1 198 ? -10.268 8.088 23.563 1.00 93.12 198 GLU A N 1
ATOM 1630 C CA . GLU A 1 198 ? -11.007 9.364 23.584 1.00 93.12 198 GLU A CA 1
ATOM 1631 C C . GLU A 1 198 ? -11.745 9.635 22.264 1.00 93.12 198 GLU A C 1
ATOM 1633 O O . GLU A 1 198 ? -12.888 10.095 22.245 1.00 93.12 198 GLU A O 1
ATOM 1638 N N . LYS A 1 199 ? -11.102 9.325 21.133 1.00 94.81 199 LYS A N 1
ATOM 1639 C CA . LYS A 1 199 ? -11.710 9.445 19.802 1.00 94.81 199 LYS A CA 1
ATOM 1640 C C . LYS A 1 199 ? -12.861 8.470 19.593 1.00 94.81 199 LYS A C 1
ATOM 1642 O O . LYS A 1 199 ? -13.833 8.825 18.929 1.00 94.81 199 LYS A O 1
ATOM 1647 N N . ARG A 1 200 ? -12.750 7.250 20.120 1.00 94.06 200 ARG A N 1
ATOM 1648 C CA . ARG A 1 200 ? -13.812 6.241 20.065 1.00 94.06 200 ARG A CA 1
ATOM 1649 C C . ARG A 1 200 ? -14.977 6.645 20.965 1.00 94.06 200 ARG A C 1
ATOM 1651 O O . ARG A 1 200 ? -16.097 6.682 20.476 1.00 94.06 200 ARG A O 1
ATOM 1658 N N . ASP A 1 201 ? -14.702 7.052 22.199 1.00 93.38 201 ASP A N 1
ATOM 1659 C CA . ASP A 1 201 ? -15.710 7.485 23.170 1.00 93.38 201 ASP A CA 1
ATOM 1660 C C . ASP A 1 201 ? -16.489 8.710 22.650 1.00 93.38 201 ASP A C 1
ATOM 1662 O O . ASP A 1 201 ? -17.699 8.833 22.845 1.00 93.38 201 ASP A O 1
ATOM 1666 N N . PHE A 1 202 ? -15.823 9.595 21.897 1.00 94.81 202 PHE A N 1
ATOM 1667 C CA . PHE A 1 202 ? -16.486 10.671 21.159 1.00 94.81 202 PHE A CA 1
ATOM 1668 C C . PHE A 1 202 ? -17.487 10.145 20.116 1.00 94.81 202 PHE A C 1
ATOM 1670 O O . PHE A 1 202 ? -18.591 10.677 20.020 1.00 94.81 202 PHE A O 1
ATOM 1677 N N . ILE A 1 203 ? -17.134 9.115 19.337 1.00 95.38 203 ILE A N 1
ATOM 1678 C CA . ILE A 1 203 ? -18.061 8.486 18.383 1.00 95.38 203 ILE A CA 1
ATOM 1679 C C . ILE A 1 203 ? -19.197 7.759 19.111 1.00 95.38 203 ILE A C 1
ATOM 1681 O O . ILE A 1 203 ? -20.350 7.908 18.705 1.00 95.38 203 ILE A O 1
ATOM 1685 N N . ASP A 1 204 ? -18.901 7.046 20.199 1.00 93.81 204 ASP A N 1
ATOM 1686 C CA . ASP A 1 204 ? -19.902 6.391 21.049 1.00 93.81 204 ASP A CA 1
ATOM 1687 C C . ASP A 1 204 ? -20.941 7.405 21.550 1.00 93.81 204 ASP A C 1
ATOM 1689 O O . ASP A 1 204 ? -22.144 7.195 21.407 1.00 93.81 204 ASP A O 1
ATOM 1693 N N . GLY A 1 205 ? -20.496 8.572 22.026 1.00 92.50 205 GLY A N 1
ATOM 1694 C CA . GLY A 1 205 ? -21.389 9.655 22.450 1.00 92.50 205 GLY A CA 1
ATOM 1695 C C . GLY A 1 205 ? -22.262 10.239 21.329 1.00 92.50 205 GLY A C 1
ATOM 1696 O O . GLY A 1 205 ? -23.305 10.836 21.605 1.00 92.50 205 GLY A O 1
ATOM 1697 N N . LEU A 1 206 ? -21.873 10.072 20.061 1.00 92.12 206 LEU A N 1
ATOM 1698 C CA . LEU A 1 206 ? -22.656 10.509 18.900 1.00 92.12 206 LEU A CA 1
ATOM 1699 C C . LEU A 1 206 ? -23.650 9.449 18.408 1.00 92.12 206 LEU A C 1
ATOM 1701 O O . LEU A 1 206 ? -24.640 9.801 17.759 1.00 92.12 206 LEU A O 1
ATOM 1705 N N . ILE A 1 207 ? -23.394 8.167 18.675 1.00 93.38 207 ILE A N 1
ATOM 1706 C CA . ILE A 1 207 ? -24.184 7.046 18.164 1.00 93.38 207 ILE A CA 1
ATOM 1707 C C . ILE A 1 207 ? -24.938 6.383 19.321 1.00 93.38 207 ILE A C 1
ATOM 1709 O O . ILE A 1 207 ? -24.399 5.576 20.062 1.00 93.38 207 ILE A O 1
ATOM 1713 N N . SER A 1 208 ? -26.236 6.669 19.429 1.00 87.81 208 SER A N 1
ATOM 1714 C CA . SER A 1 208 ? -27.131 5.992 20.380 1.00 87.81 208 SER A CA 1
ATOM 1715 C C . SER A 1 208 ? -27.887 4.825 19.740 1.00 87.81 208 SER A C 1
ATOM 1717 O O . SER A 1 208 ? -27.976 4.737 18.515 1.00 87.81 208 SER A O 1
ATOM 1719 N N . GLU A 1 209 ? -28.513 3.975 20.561 1.00 78.12 209 GLU A N 1
ATOM 1720 C CA . GLU A 1 209 ? -29.335 2.820 20.140 1.00 78.12 209 GLU A CA 1
ATOM 1721 C C . GLU A 1 209 ? -30.430 3.160 19.118 1.00 78.12 209 GLU A C 1
ATOM 1723 O O . GLU A 1 209 ? -30.821 2.328 18.303 1.00 78.12 209 GLU A O 1
ATOM 1728 N N . LYS A 1 210 ? -30.912 4.406 19.124 1.00 72.81 210 LYS A N 1
ATOM 1729 C CA . LYS A 1 210 ? -31.945 4.900 18.200 1.00 72.81 210 LYS A CA 1
ATOM 1730 C C . LYS A 1 210 ? -31.383 5.315 16.834 1.00 72.81 210 LYS A C 1
ATOM 1732 O O . LYS A 1 210 ? -32.144 5.668 15.935 1.00 72.81 210 LYS A O 1
ATOM 1737 N N . SER A 1 211 ? -30.060 5.321 16.669 1.00 82.62 211 SER A N 1
ATOM 1738 C CA . SER A 1 211 ? -29.397 5.672 15.416 1.00 82.62 211 SER A CA 1
ATOM 1739 C C . SER A 1 211 ? -29.542 4.555 14.387 1.00 82.62 211 SER A C 1
ATOM 1741 O O . SER A 1 211 ? -29.265 3.390 14.666 1.00 82.62 211 SER A O 1
ATOM 1743 N N . LYS A 1 212 ? -29.832 4.924 13.134 1.00 86.50 212 LYS A N 1
ATOM 1744 C CA . LYS A 1 212 ? -29.811 3.995 11.988 1.00 86.50 212 LYS A CA 1
ATOM 1745 C C . LYS A 1 212 ? -28.454 3.308 11.773 1.00 86.50 212 LYS A C 1
ATOM 1747 O O . LYS A 1 212 ? -28.374 2.322 11.051 1.00 86.50 212 LYS A O 1
ATOM 1752 N N . HIS A 1 213 ? -27.388 3.846 12.368 1.00 87.81 213 HIS A N 1
ATOM 1753 C CA . HIS A 1 213 ? -26.032 3.319 12.260 1.00 87.81 213 HIS A CA 1
ATOM 1754 C C . HIS A 1 213 ? -25.580 2.513 13.481 1.00 87.81 213 HIS A C 1
ATOM 1756 O O . HIS A 1 213 ? -24.468 1.996 13.457 1.00 87.81 213 HIS A O 1
ATOM 1762 N N . TYR A 1 214 ? -26.411 2.383 14.520 1.00 89.25 214 TYR A N 1
ATOM 1763 C CA . TYR A 1 214 ? -26.021 1.768 15.790 1.00 89.25 214 TYR A CA 1
ATOM 1764 C C . TYR A 1 214 ? -25.478 0.344 15.619 1.00 89.25 214 TYR A C 1
ATOM 1766 O O . TYR A 1 214 ? -24.372 0.049 16.051 1.00 89.25 214 TYR A O 1
ATOM 1774 N N . GLN A 1 215 ? -26.193 -0.511 14.883 1.00 93.62 215 GLN A N 1
ATOM 1775 C CA . GLN A 1 215 ? -25.759 -1.894 14.645 1.00 93.62 215 GLN A CA 1
ATOM 1776 C C . GLN A 1 215 ? -24.445 -1.977 13.858 1.00 93.62 215 GLN A C 1
ATOM 1778 O O . GLN A 1 215 ? -23.566 -2.767 14.184 1.00 93.62 215 GLN A O 1
ATOM 1783 N N . SER A 1 216 ? -24.278 -1.135 12.832 1.00 94.25 216 SER A N 1
ATOM 1784 C CA . SER A 1 216 ? -23.015 -1.081 12.082 1.00 94.25 216 SER A CA 1
ATOM 1785 C C . SER A 1 216 ? -21.869 -0.575 12.952 1.00 94.25 216 SER A C 1
ATOM 1787 O O . SER A 1 216 ? -20.753 -1.065 12.830 1.00 94.25 216 SER A O 1
ATOM 1789 N N . TRP A 1 217 ? -22.149 0.382 13.835 1.00 95.75 217 TRP A N 1
ATOM 1790 C CA . TRP A 1 217 ? -21.171 0.899 14.776 1.00 95.75 217 TRP A CA 1
ATOM 1791 C C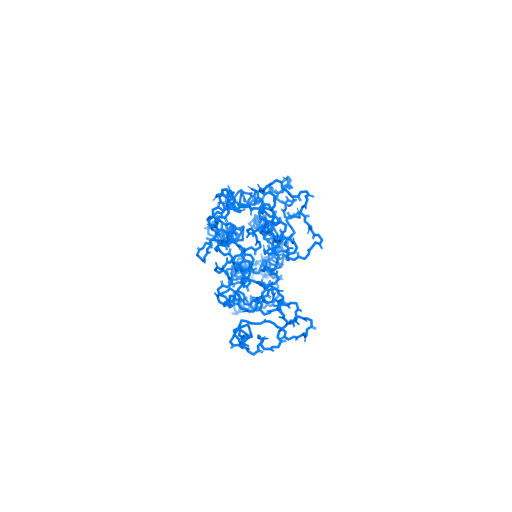 . TRP A 1 217 ? -20.730 -0.149 15.792 1.00 95.75 217 TRP A C 1
ATOM 1793 O O . TRP A 1 217 ? -19.530 -0.300 15.954 1.00 95.75 217 TRP A O 1
ATOM 1803 N N . LEU A 1 218 ? -21.642 -0.922 16.389 1.00 95.12 218 LEU A N 1
ATOM 1804 C CA . LEU A 1 218 ? -21.270 -2.000 17.316 1.00 95.12 218 LEU A CA 1
ATOM 1805 C C . LEU A 1 218 ? -20.297 -2.997 16.674 1.00 95.12 218 LEU A C 1
ATOM 1807 O O . LEU A 1 218 ? -19.286 -3.351 17.275 1.00 95.12 218 LEU A O 1
ATOM 1811 N N . ILE A 1 219 ? -20.551 -3.384 15.419 1.00 96.19 219 ILE A N 1
ATOM 1812 C CA . ILE A 1 219 ? -19.656 -4.276 14.668 1.00 96.19 219 ILE A CA 1
ATOM 1813 C C . ILE A 1 219 ? -18.286 -3.619 14.452 1.00 96.19 219 ILE A C 1
ATOM 1815 O O . ILE A 1 219 ? -17.252 -4.256 14.653 1.00 96.19 219 ILE A O 1
ATOM 1819 N N . ILE A 1 220 ? -18.261 -2.346 14.041 1.00 97.31 220 ILE A N 1
ATOM 1820 C CA . ILE A 1 220 ? -17.007 -1.601 13.865 1.00 97.31 220 ILE A CA 1
ATOM 1821 C C . ILE A 1 220 ? -16.263 -1.502 15.198 1.00 97.31 220 ILE A C 1
ATOM 1823 O O . ILE A 1 220 ? -15.061 -1.734 15.232 1.00 97.31 220 ILE A O 1
ATOM 1827 N N . GLN A 1 221 ? -16.956 -1.182 16.285 1.00 96.25 221 GLN A N 1
ATOM 1828 C CA . GLN A 1 221 ? -16.389 -1.012 17.614 1.00 96.25 221 GLN A CA 1
ATOM 1829 C C . GLN A 1 221 ? -15.767 -2.316 18.119 1.00 96.25 221 GLN A C 1
ATOM 1831 O O . GLN A 1 221 ? -14.629 -2.298 18.579 1.00 96.25 221 GLN A O 1
ATOM 1836 N N . GLU A 1 222 ? -16.452 -3.451 17.966 1.00 96.50 222 GLU A N 1
ATOM 1837 C CA . GLU A 1 222 ? -15.906 -4.774 18.288 1.00 96.50 222 GLU A CA 1
ATOM 1838 C C . GLU A 1 222 ? -14.634 -5.062 17.475 1.00 96.50 222 GLU A C 1
ATOM 1840 O O . GLU A 1 222 ? -13.600 -5.455 18.024 1.00 96.50 222 GLU A O 1
ATOM 1845 N N . CYS A 1 223 ? -14.669 -4.780 16.169 1.00 97.69 223 CYS A N 1
ATOM 1846 C CA . CYS A 1 223 ? -13.507 -4.935 15.301 1.00 97.69 223 CYS A CA 1
ATOM 1847 C C . CYS A 1 223 ? -12.338 -4.050 15.756 1.00 97.69 223 CYS A C 1
ATOM 1849 O O . CYS A 1 223 ? -11.220 -4.543 15.896 1.00 97.69 223 CYS A O 1
ATOM 1851 N N . LEU A 1 224 ? -12.584 -2.768 16.027 1.00 97.00 224 LEU A N 1
ATOM 1852 C CA . LEU A 1 224 ? -11.583 -1.820 16.515 1.00 97.00 224 LEU A CA 1
ATOM 1853 C C . LEU A 1 224 ? -10.998 -2.275 17.861 1.00 97.00 224 LEU A C 1
ATOM 1855 O O . LEU A 1 224 ? -9.777 -2.340 17.998 1.00 97.00 224 LEU A O 1
ATOM 1859 N N . ASN A 1 225 ? -11.834 -2.700 18.811 1.00 95.44 225 ASN A N 1
ATOM 1860 C CA . ASN A 1 225 ? -11.384 -3.243 20.096 1.00 95.44 225 ASN A CA 1
ATOM 1861 C C . ASN A 1 225 ? -10.432 -4.428 19.901 1.00 95.44 225 ASN A C 1
ATOM 1863 O O . ASN A 1 225 ? -9.391 -4.501 20.553 1.00 95.44 225 ASN A O 1
ATOM 1867 N N . SER A 1 226 ? -10.716 -5.301 18.932 1.00 96.69 226 SER A N 1
ATOM 1868 C CA . SER A 1 226 ? -9.844 -6.441 18.634 1.00 96.69 226 SER A CA 1
ATOM 1869 C C . SER A 1 226 ? -8.483 -6.077 18.026 1.00 96.69 226 SER A C 1
ATOM 1871 O O . SER A 1 226 ? -7.557 -6.896 18.031 1.00 96.69 226 SER A O 1
ATOM 1873 N N . LEU A 1 227 ? -8.334 -4.848 17.519 1.00 96.69 227 LEU A N 1
ATOM 1874 C CA . LEU A 1 227 ? -7.082 -4.311 16.982 1.00 96.69 227 LEU A CA 1
ATOM 1875 C C . LEU A 1 227 ? -6.249 -3.571 18.039 1.00 96.69 227 LEU A C 1
ATOM 1877 O O . LEU A 1 227 ? -5.037 -3.436 17.853 1.00 96.69 227 LEU A O 1
ATOM 1881 N N . ASN A 1 228 ? -6.853 -3.115 19.144 1.00 93.94 228 ASN A N 1
ATOM 1882 C CA . ASN A 1 228 ? -6.183 -2.276 20.146 1.00 93.94 228 ASN A CA 1
ATOM 1883 C C . ASN A 1 228 ? -4.889 -2.891 20.668 1.00 93.94 228 ASN A C 1
ATOM 1885 O O . ASN A 1 228 ? -3.856 -2.216 20.690 1.00 93.94 228 ASN A O 1
ATOM 1889 N N . PHE A 1 229 ? -4.927 -4.180 21.023 1.00 94.06 229 PHE A N 1
ATOM 1890 C CA . PHE A 1 229 ? -3.752 -4.895 21.507 1.00 94.06 229 PHE A CA 1
ATOM 1891 C C . PHE A 1 229 ? -2.580 -4.777 20.534 1.00 94.06 229 PHE A C 1
ATOM 1893 O O . PHE A 1 229 ? -1.481 -4.419 20.947 1.00 94.06 229 PHE A O 1
ATOM 1900 N N . TRP A 1 230 ? -2.800 -5.014 19.240 1.00 94.69 230 TRP A N 1
ATOM 1901 C CA . TRP A 1 230 ? -1.739 -4.957 18.233 1.00 94.69 230 TRP A CA 1
ATOM 1902 C C . TRP A 1 230 ? -1.207 -3.543 18.028 1.00 94.69 230 TRP A C 1
ATOM 1904 O O . TRP A 1 230 ? 0.010 -3.343 17.969 1.00 94.69 230 TRP A O 1
ATOM 1914 N N . CYS A 1 231 ? -2.101 -2.557 18.001 1.00 92.12 231 CYS A N 1
ATOM 1915 C CA . CYS A 1 231 ? -1.728 -1.155 17.885 1.00 92.12 231 CYS A CA 1
ATOM 1916 C C . CYS A 1 231 ? -0.902 -0.673 19.097 1.00 92.12 231 CYS A C 1
ATOM 1918 O O . CYS A 1 231 ? 0.057 0.083 18.938 1.00 92.12 231 CYS A O 1
ATOM 1920 N N . SER A 1 232 ? -1.235 -1.114 20.313 1.00 88.81 232 SER A N 1
ATOM 1921 C CA . SER A 1 232 ? -0.493 -0.793 21.542 1.00 88.81 232 SER A CA 1
ATOM 1922 C C . SER A 1 232 ? 0.817 -1.586 21.645 1.00 88.81 232 SER A C 1
ATOM 1924 O O . SER A 1 232 ? 1.871 -1.033 21.972 1.00 88.81 232 SER A O 1
ATOM 1926 N N . LYS A 1 233 ? 0.796 -2.876 21.291 1.00 88.25 233 LYS A N 1
ATOM 1927 C CA . LYS A 1 233 ? 1.963 -3.764 21.360 1.00 88.25 233 LYS A CA 1
ATOM 1928 C C . LYS A 1 233 ? 3.061 -3.349 20.387 1.00 88.25 233 LYS A C 1
ATOM 1930 O O . LYS A 1 233 ? 4.231 -3.421 20.757 1.00 88.25 233 LYS A O 1
ATOM 1935 N N . ARG A 1 234 ? 2.705 -2.848 19.197 1.00 85.88 234 ARG A N 1
ATOM 1936 C CA . ARG A 1 234 ? 3.654 -2.273 18.228 1.00 85.88 234 ARG A CA 1
ATOM 1937 C C . ARG A 1 234 ? 4.551 -1.220 18.869 1.00 85.88 234 ARG A C 1
ATOM 1939 O O . ARG A 1 234 ? 5.766 -1.285 18.704 1.00 85.88 234 ARG A O 1
ATOM 1946 N N . ASN A 1 235 ? 3.967 -0.277 19.611 1.00 79.62 235 ASN A N 1
ATOM 1947 C CA . ASN A 1 235 ? 4.735 0.798 20.243 1.00 79.62 235 ASN A CA 1
ATOM 1948 C C . ASN A 1 235 ? 5.761 0.218 21.218 1.00 79.62 235 ASN A C 1
ATOM 1950 O O . ASN A 1 235 ? 6.938 0.557 21.149 1.00 79.62 235 ASN A O 1
ATOM 1954 N N . ARG A 1 236 ? 5.344 -0.740 22.049 1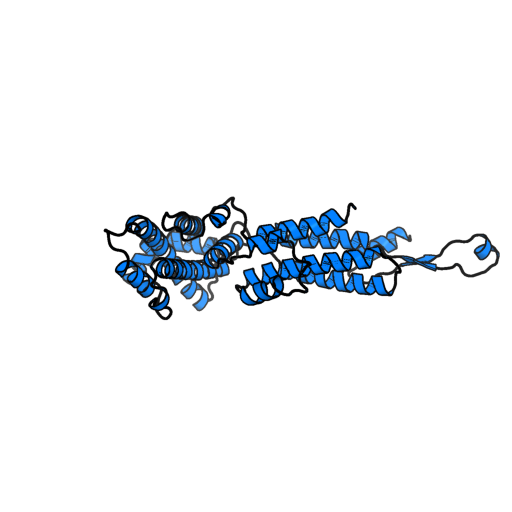.00 82.62 236 ARG A N 1
ATOM 1955 C CA . ARG A 1 236 ? 6.233 -1.401 23.010 1.00 82.62 236 ARG A CA 1
ATOM 1956 C C . ARG A 1 236 ? 7.363 -2.190 22.341 1.00 82.62 236 ARG A C 1
ATOM 1958 O O . ARG A 1 236 ? 8.510 -2.046 22.742 1.00 82.62 236 ARG A O 1
ATOM 1965 N N . LEU A 1 237 ? 7.057 -2.994 21.320 1.00 84.50 237 LEU A N 1
ATOM 1966 C CA . LEU A 1 237 ? 8.058 -3.814 20.622 1.00 84.50 237 LEU A CA 1
ATOM 1967 C C . LEU A 1 237 ? 9.129 -2.959 19.931 1.00 84.50 237 LEU A C 1
ATOM 1969 O O . LEU A 1 237 ? 10.304 -3.317 19.945 1.00 84.50 237 LEU A O 1
ATOM 1973 N N . ILE A 1 238 ? 8.734 -1.818 19.360 1.00 76.69 238 ILE A N 1
ATOM 1974 C CA . ILE A 1 238 ? 9.666 -0.896 18.701 1.00 76.69 238 ILE A CA 1
ATOM 1975 C C . ILE A 1 238 ? 10.523 -0.154 19.722 1.00 76.69 238 ILE A C 1
ATOM 1977 O O . ILE A 1 238 ? 11.735 -0.090 19.544 1.00 76.69 238 ILE A O 1
ATOM 1981 N N . HIS A 1 239 ? 9.931 0.355 20.807 1.00 79.62 239 HIS A N 1
ATOM 1982 C CA . HIS A 1 239 ? 10.700 1.027 21.859 1.00 79.62 239 HIS A CA 1
ATOM 1983 C C . HIS A 1 239 ? 11.703 0.093 22.554 1.00 79.62 239 HIS A C 1
ATOM 1985 O O . HIS A 1 239 ? 12.745 0.559 23.002 1.00 79.62 239 HIS A O 1
ATOM 1991 N N . ASN A 1 240 ? 11.432 -1.215 22.582 1.00 84.62 240 ASN A N 1
ATOM 1992 C CA . ASN A 1 240 ? 12.330 -2.222 23.147 1.00 84.62 240 ASN A CA 1
ATOM 1993 C C . ASN A 1 240 ? 13.347 -2.805 22.146 1.00 84.62 240 ASN A C 1
ATOM 1995 O O . ASN A 1 240 ? 14.178 -3.619 22.541 1.00 84.62 240 ASN A O 1
ATOM 1999 N N . GLY A 1 241 ? 13.277 -2.453 20.857 1.00 80.88 241 GLY A N 1
ATOM 2000 C CA . GLY A 1 241 ? 14.171 -3.008 19.831 1.00 80.88 241 GLY A CA 1
ATOM 2001 C C . GLY A 1 241 ? 13.973 -4.504 19.540 1.00 80.88 241 GLY A C 1
ATOM 2002 O O . GLY A 1 241 ? 14.862 -5.140 18.984 1.00 80.88 241 GLY A O 1
ATOM 2003 N N . GLU A 1 242 ? 12.821 -5.082 19.892 1.00 83.81 242 GLU A N 1
ATOM 2004 C CA . GLU A 1 242 ? 12.552 -6.526 19.744 1.00 83.81 242 GLU A CA 1
ATOM 2005 C C . GLU A 1 242 ? 12.225 -6.930 18.291 1.00 83.81 242 GLU A C 1
ATOM 2007 O O . GLU A 1 242 ? 12.254 -8.111 17.938 1.00 83.81 242 GLU A O 1
ATOM 2012 N N . GLY A 1 243 ? 11.924 -5.949 17.433 1.00 84.94 243 GLY A N 1
ATOM 2013 C CA . GLY A 1 243 ? 11.443 -6.180 16.072 1.00 84.94 243 GLY A CA 1
ATOM 2014 C C . GLY A 1 243 ? 10.026 -6.768 16.036 1.00 84.94 243 GLY A C 1
ATOM 2015 O O . GLY A 1 243 ? 9.397 -7.018 17.064 1.00 84.94 243 GLY A O 1
ATOM 2016 N N . ILE A 1 244 ? 9.478 -6.953 14.830 1.00 90.12 244 ILE A N 1
ATOM 2017 C CA . ILE A 1 244 ? 8.121 -7.488 14.632 1.00 90.12 244 ILE A CA 1
ATOM 2018 C C . ILE A 1 244 ? 8.132 -8.471 13.461 1.00 90.12 244 ILE A C 1
ATOM 2020 O O . ILE A 1 244 ? 8.540 -8.130 12.355 1.00 90.12 244 ILE A O 1
ATOM 2024 N N . SER A 1 245 ? 7.654 -9.692 13.702 1.00 91.88 245 SER A N 1
ATOM 2025 C CA . SER A 1 245 ? 7.425 -10.716 12.676 1.00 91.88 245 SER A CA 1
ATOM 2026 C C . SER A 1 245 ? 6.122 -11.456 12.956 1.00 91.88 245 SER A C 1
ATOM 2028 O O . SER A 1 245 ? 5.677 -11.509 14.105 1.00 91.88 245 SER A O 1
ATOM 2030 N N . ILE A 1 246 ? 5.539 -12.097 11.938 1.00 93.31 246 ILE A N 1
ATOM 2031 C CA . ILE A 1 246 ? 4.296 -12.862 12.114 1.00 93.31 246 ILE A CA 1
ATOM 2032 C C . ILE A 1 246 ? 4.476 -14.005 13.127 1.00 93.31 246 ILE A C 1
ATOM 2034 O O . ILE A 1 246 ? 3.607 -14.250 13.959 1.00 93.31 246 ILE A O 1
ATOM 2038 N N . LYS A 1 247 ? 5.655 -14.645 13.144 1.00 93.81 247 LYS A N 1
ATOM 2039 C CA . LYS A 1 247 ? 6.009 -15.689 14.121 1.00 93.81 247 LYS A CA 1
ATOM 2040 C C . LYS A 1 247 ? 6.021 -15.146 15.550 1.00 93.81 247 LYS A C 1
ATOM 2042 O O . LYS A 1 247 ? 5.476 -15.783 16.449 1.00 93.81 247 LYS A O 1
ATOM 2047 N N . LEU A 1 248 ? 6.615 -13.968 15.759 1.00 92.44 248 LEU A N 1
ATOM 2048 C CA . LEU A 1 248 ? 6.618 -13.313 17.067 1.00 92.44 248 LEU A CA 1
ATOM 2049 C C . LEU A 1 248 ? 5.200 -12.921 17.491 1.00 92.44 248 LEU A C 1
ATOM 2051 O O . LEU A 1 248 ? 4.827 -13.158 18.635 1.00 92.44 248 LEU A O 1
ATOM 2055 N N . MET A 1 249 ? 4.395 -12.381 16.574 1.00 94.31 249 MET A N 1
ATOM 2056 C CA . MET A 1 249 ? 2.999 -12.036 16.849 1.00 94.31 249 MET A CA 1
ATOM 2057 C C . MET A 1 249 ? 2.190 -13.271 17.266 1.00 94.31 249 MET A C 1
ATOM 2059 O O . MET A 1 249 ? 1.556 -13.245 18.316 1.00 94.31 249 MET A O 1
ATOM 2063 N N . ARG A 1 250 ? 2.283 -14.386 16.527 1.00 95.69 250 ARG A N 1
ATOM 2064 C CA . ARG A 1 250 ? 1.631 -15.660 16.891 1.00 95.69 250 ARG A CA 1
ATOM 2065 C C . ARG A 1 250 ? 2.089 -16.168 18.259 1.00 95.69 250 ARG A C 1
ATOM 2067 O O . ARG A 1 250 ? 1.264 -16.574 19.073 1.00 95.69 250 ARG A O 1
ATOM 2074 N N . LYS A 1 251 ? 3.390 -16.076 18.558 1.00 94.56 251 LYS A N 1
ATOM 2075 C CA . LYS A 1 251 ? 3.930 -16.427 19.880 1.00 94.56 251 LYS A CA 1
ATOM 2076 C C . LYS A 1 251 ? 3.327 -15.553 20.984 1.00 94.56 251 LYS A C 1
ATOM 2078 O O . LYS A 1 251 ? 2.859 -16.091 21.983 1.00 94.56 251 LYS A O 1
ATOM 2083 N N . LEU A 1 252 ? 3.300 -14.233 20.806 1.00 92.62 252 LEU A N 1
ATOM 2084 C CA . LEU A 1 252 ? 2.709 -13.308 21.778 1.00 92.62 252 LEU A CA 1
ATOM 2085 C C . LEU A 1 252 ? 1.221 -13.594 21.996 1.00 92.62 252 LEU A C 1
ATOM 2087 O O . LEU A 1 252 ? 0.767 -13.590 23.136 1.00 92.62 252 LEU A O 1
ATOM 2091 N N . TYR A 1 253 ? 0.494 -13.903 20.923 1.00 94.31 253 TYR A N 1
ATOM 2092 C CA . TYR A 1 253 ? -0.914 -14.278 20.992 1.00 94.31 253 TYR A CA 1
ATOM 2093 C C . TYR A 1 253 ? -1.129 -15.582 21.773 1.00 94.31 253 TYR A C 1
ATOM 2095 O O . TYR A 1 253 ? -1.975 -15.640 22.662 1.00 94.31 253 TYR A O 1
ATOM 2103 N N . SER A 1 254 ? -0.300 -16.606 21.534 1.00 93.06 254 SER A N 1
ATOM 2104 C CA . SER A 1 254 ? -0.354 -17.872 22.287 1.00 93.06 254 SER A CA 1
ATOM 2105 C C . SER A 1 254 ? -0.032 -17.716 23.780 1.00 93.06 254 SER A C 1
ATOM 2107 O O . SER A 1 254 ? -0.413 -18.552 24.589 1.00 93.06 254 SER A O 1
ATOM 2109 N N . GLN A 1 255 ? 0.651 -16.630 24.155 1.00 92.31 255 GLN A N 1
ATOM 2110 C CA . GLN A 1 255 ? 1.020 -16.309 25.534 1.00 92.31 255 GLN A CA 1
ATOM 2111 C C . GLN A 1 255 ? 0.052 -15.313 26.191 1.00 92.31 255 GLN A C 1
ATOM 2113 O O . GLN A 1 255 ? 0.379 -14.755 27.240 1.00 92.31 255 GLN A O 1
ATOM 2118 N N . LYS A 1 256 ? -1.132 -15.079 25.604 1.00 89.38 256 LYS A N 1
ATOM 2119 C CA . LYS A 1 256 ? -2.102 -14.091 26.100 1.00 89.38 256 LYS A CA 1
ATOM 2120 C C . LYS A 1 256 ? -2.458 -14.277 27.576 1.00 89.38 256 LYS A C 1
ATOM 2122 O O . LYS A 1 256 ? -2.499 -13.290 28.297 1.00 89.38 256 LYS A O 1
ATOM 2127 N N . ASP A 1 257 ? -2.600 -15.513 28.056 1.00 88.56 257 ASP A N 1
ATOM 2128 C CA . ASP A 1 257 ? -2.986 -15.783 29.448 1.00 88.56 257 ASP A CA 1
ATOM 2129 C C . ASP A 1 257 ? -1.904 -15.330 30.441 1.00 88.56 257 ASP A C 1
ATOM 2131 O O . ASP A 1 257 ? -2.201 -14.756 31.487 1.00 88.56 257 ASP A O 1
ATOM 2135 N N . LEU A 1 258 ? -0.629 -15.501 30.077 1.00 88.06 258 LEU A N 1
ATOM 2136 C CA . LEU A 1 258 ? 0.503 -14.996 30.860 1.00 88.06 258 LEU A CA 1
ATOM 2137 C C . LEU A 1 258 ? 0.590 -13.467 30.814 1.00 88.06 258 LEU A C 1
ATOM 2139 O O . LEU A 1 258 ? 1.006 -12.841 31.789 1.00 88.06 258 LEU A O 1
ATOM 2143 N N . LEU A 1 259 ? 0.225 -12.861 29.681 1.00 86.44 259 LEU A N 1
ATOM 2144 C CA . LEU A 1 259 ? 0.171 -11.407 29.545 1.00 86.44 259 LEU A CA 1
ATOM 2145 C C . LEU A 1 259 ? -0.966 -10.820 30.389 1.00 86.44 259 LEU A C 1
ATOM 2147 O O . LEU A 1 259 ? -0.738 -9.818 31.059 1.00 86.44 259 LEU A O 1
ATOM 2151 N N . LEU A 1 260 ? -2.135 -11.472 30.430 1.00 88.62 260 LEU A N 1
ATOM 2152 C CA . LEU A 1 260 ? -3.287 -11.058 31.239 1.00 88.62 260 LEU A CA 1
ATOM 2153 C C . LEU A 1 260 ? -2.947 -10.974 32.728 1.00 88.62 260 LEU A C 1
ATOM 2155 O O . LEU A 1 260 ? -3.307 -10.001 33.380 1.00 88.62 260 LEU A O 1
ATOM 2159 N N . GLN A 1 261 ? -2.195 -11.944 33.255 1.00 87.12 261 GLN A N 1
ATOM 2160 C CA . GLN A 1 261 ? -1.782 -11.962 34.666 1.00 87.12 261 GLN A CA 1
ATOM 2161 C C . GLN A 1 261 ? -0.866 -10.793 35.060 1.00 87.12 261 GLN A C 1
ATOM 2163 O O . GLN A 1 261 ? -0.737 -10.481 36.240 1.00 87.12 261 GLN A O 1
ATOM 2168 N N . ARG A 1 262 ? -0.190 -10.172 34.087 1.00 84.69 262 ARG A N 1
ATOM 2169 C CA . ARG A 1 262 ? 0.787 -9.090 34.300 1.00 84.69 262 ARG A CA 1
ATOM 2170 C C . ARG A 1 262 ? 0.274 -7.724 33.849 1.00 84.69 262 ARG A C 1
ATOM 2172 O O . ARG A 1 262 ? 0.981 -6.734 34.015 1.00 84.69 262 ARG A O 1
ATOM 2179 N N . ALA A 1 263 ? -0.898 -7.697 33.228 1.00 84.25 263 ALA A N 1
ATOM 2180 C CA . ALA A 1 263 ? -1.494 -6.524 32.623 1.00 84.25 263 ALA A CA 1
ATOM 2181 C C . ALA A 1 263 ? -2.299 -5.728 33.652 1.00 84.25 263 ALA A C 1
ATOM 2183 O O . ALA A 1 263 ? -2.962 -6.301 34.523 1.00 84.25 263 ALA A O 1
ATOM 2184 N N . ASN A 1 264 ? -2.274 -4.402 33.517 1.00 86.69 264 ASN A N 1
ATOM 2185 C CA . ASN A 1 264 ? -3.231 -3.550 34.221 1.00 86.69 264 ASN A CA 1
ATOM 2186 C C . ASN A 1 264 ? -4.653 -3.732 33.647 1.00 86.69 264 ASN A C 1
ATOM 2188 O O . ASN A 1 264 ? -4.833 -4.358 32.606 1.00 86.69 264 ASN A O 1
ATOM 2192 N N . GLU A 1 265 ? -5.668 -3.187 34.317 1.00 79.56 265 GLU A N 1
ATOM 2193 C CA . GLU A 1 265 ? -7.080 -3.372 33.942 1.00 79.56 265 GLU A CA 1
ATOM 2194 C C . GLU A 1 265 ? -7.387 -2.971 32.485 1.00 79.56 265 GLU A C 1
ATOM 2196 O O . GLU A 1 265 ? -8.048 -3.718 31.765 1.00 79.56 265 GLU A O 1
ATOM 2201 N N . TYR A 1 266 ? -6.826 -1.854 32.008 1.00 74.06 266 TYR A N 1
ATOM 2202 C CA . TYR A 1 266 ? -6.997 -1.395 30.624 1.00 74.06 266 TYR A CA 1
ATOM 2203 C C . TYR A 1 266 ? -6.317 -2.324 29.609 1.00 74.06 266 TYR A C 1
ATOM 2205 O O . TYR A 1 266 ? -6.891 -2.660 28.575 1.00 74.06 266 TYR A O 1
ATOM 2213 N N . GLU A 1 267 ? -5.100 -2.779 29.908 1.00 84.06 267 GLU A N 1
ATOM 2214 C CA . GLU A 1 267 ? -4.368 -3.729 29.069 1.00 84.06 267 GLU A CA 1
ATOM 2215 C C . GLU A 1 267 ? -5.056 -5.100 29.031 1.00 84.06 267 GLU A C 1
ATOM 2217 O O . GLU A 1 267 ? -5.018 -5.774 28.001 1.00 84.06 267 GLU A O 1
ATOM 2222 N N . GLN A 1 268 ? -5.692 -5.521 30.128 1.00 88.06 268 GLN A N 1
ATOM 2223 C CA . GLN A 1 268 ? -6.412 -6.791 30.178 1.00 88.06 268 GLN A CA 1
ATOM 2224 C C . GLN A 1 268 ? -7.555 -6.826 29.168 1.00 88.06 268 GLN A C 1
ATOM 2226 O O . GLN A 1 268 ? -7.726 -7.839 28.494 1.00 88.06 268 GLN A O 1
ATOM 2231 N N . GLU A 1 269 ? -8.311 -5.738 29.042 1.00 88.50 269 GLU A N 1
ATOM 2232 C CA . GLU A 1 269 ? -9.429 -5.668 28.102 1.00 88.50 269 GLU A CA 1
ATOM 2233 C C . GLU A 1 269 ? -8.952 -5.736 26.647 1.00 88.50 269 GLU A C 1
ATOM 2235 O O . GLU A 1 269 ? -9.477 -6.511 25.845 1.00 88.50 269 GLU A O 1
ATOM 2240 N N . ASP A 1 270 ? -7.882 -5.012 26.316 1.00 91.44 270 ASP A N 1
ATOM 2241 C CA . ASP A 1 270 ? -7.276 -5.081 24.987 1.00 91.44 270 ASP A CA 1
ATOM 2242 C C . ASP A 1 270 ? -6.748 -6.491 24.674 1.00 91.44 270 ASP A C 1
ATOM 2244 O O . ASP A 1 270 ? -6.944 -6.991 23.566 1.00 91.44 270 ASP A O 1
ATOM 2248 N N . ILE A 1 271 ? -6.105 -7.165 25.638 1.00 92.56 271 ILE A N 1
ATOM 2249 C CA . ILE A 1 271 ? -5.596 -8.535 25.457 1.00 92.56 271 ILE A CA 1
ATOM 2250 C C . ILE A 1 271 ? -6.743 -9.540 25.292 1.00 92.56 271 ILE A C 1
ATOM 2252 O O . ILE A 1 271 ? -6.640 -10.435 24.451 1.00 92.56 271 ILE A O 1
ATOM 2256 N N . LYS A 1 272 ? -7.828 -9.416 26.069 1.00 92.25 272 LYS A N 1
ATOM 2257 C CA . LYS A 1 272 ? -9.005 -10.299 25.968 1.00 92.25 272 LYS A CA 1
ATOM 2258 C C . LYS A 1 272 ? -9.655 -10.202 24.593 1.00 92.25 272 LYS A C 1
ATOM 2260 O O . LYS A 1 272 ? -9.991 -11.231 24.010 1.00 92.25 272 LYS A O 1
ATOM 2265 N N . ASN A 1 273 ? -9.783 -8.981 24.080 1.00 93.94 273 ASN A N 1
ATOM 2266 C CA . ASN A 1 273 ? -10.431 -8.714 22.802 1.00 93.94 273 ASN A CA 1
ATOM 2267 C C . ASN A 1 273 ? -9.507 -8.922 21.598 1.00 93.94 273 ASN A C 1
ATOM 2269 O O . ASN A 1 273 ? -9.991 -8.970 20.469 1.00 93.94 273 ASN A O 1
ATOM 2273 N N . ALA A 1 274 ? -8.195 -9.062 21.813 1.00 95.56 274 ALA A N 1
ATOM 2274 C CA . ALA A 1 274 ? -7.208 -9.183 20.749 1.00 95.56 274 ALA A CA 1
ATOM 2275 C C . ALA A 1 274 ? -7.592 -10.260 19.722 1.00 95.56 274 ALA A C 1
ATOM 2277 O O . ALA A 1 274 ? -7.790 -11.438 20.045 1.00 95.56 274 ALA A O 1
ATOM 2278 N N . CYS A 1 275 ? -7.638 -9.866 18.451 1.00 96.31 275 CYS A N 1
ATOM 2279 C CA . CYS A 1 275 ? -7.780 -10.825 17.366 1.00 96.31 275 CYS A CA 1
ATOM 2280 C C . CYS A 1 275 ? -6.472 -11.598 17.138 1.00 96.31 275 CYS A C 1
ATOM 2282 O O . CYS A 1 275 ? -5.377 -11.123 17.444 1.00 96.31 275 CYS A O 1
ATOM 2284 N N . ASP A 1 276 ? -6.591 -12.796 16.570 1.00 96.06 276 ASP A N 1
ATOM 2285 C CA . ASP A 1 276 ? -5.438 -13.562 16.098 1.00 96.06 276 ASP A CA 1
ATOM 2286 C C . ASP A 1 276 ? -4.662 -12.763 15.020 1.00 96.06 276 ASP A C 1
ATOM 2288 O O . ASP A 1 276 ? -5.305 -12.121 14.178 1.00 96.06 276 ASP A O 1
ATOM 2292 N N . PRO A 1 277 ? -3.311 -12.785 15.001 1.00 95.25 277 PRO A N 1
ATOM 2293 C CA . PRO A 1 277 ? -2.505 -12.111 13.976 1.00 95.25 277 PRO A CA 1
ATOM 2294 C C . PRO A 1 277 ? -2.936 -12.408 12.534 1.00 95.25 277 PRO A C 1
ATOM 2296 O O . PRO A 1 277 ? -2.911 -11.524 11.673 1.00 95.25 277 PRO A O 1
ATOM 2299 N N . ASP A 1 278 ? -3.368 -13.644 12.281 1.00 95.12 278 ASP A N 1
ATOM 2300 C CA . ASP A 1 278 ? -3.801 -14.126 10.970 1.00 95.12 278 ASP A CA 1
ATOM 2301 C C . ASP A 1 278 ? -5.181 -13.579 10.567 1.00 95.12 278 ASP A C 1
ATOM 2303 O O . ASP A 1 278 ? -5.618 -13.689 9.421 1.00 95.12 278 ASP A O 1
ATOM 2307 N N . ARG A 1 279 ? -5.886 -12.942 11.509 1.00 95.88 279 ARG A N 1
ATOM 2308 C CA . ARG A 1 279 ? -7.221 -12.370 11.315 1.00 95.88 279 ARG A CA 1
ATOM 2309 C C . ARG A 1 279 ? -7.239 -10.850 11.229 1.00 95.88 279 ARG A C 1
ATOM 2311 O O . ARG A 1 279 ? -8.287 -10.318 10.874 1.00 95.88 279 ARG A O 1
ATOM 2318 N N . ILE A 1 280 ? -6.131 -10.151 11.487 1.00 96.88 280 ILE A N 1
ATOM 2319 C CA . ILE A 1 280 ? -6.096 -8.675 11.501 1.00 96.88 280 ILE A CA 1
ATOM 2320 C C . ILE A 1 280 ? -6.632 -8.089 10.184 1.00 96.88 280 ILE A C 1
ATOM 2322 O O . ILE A 1 280 ? -7.533 -7.252 10.206 1.00 96.88 280 ILE A O 1
ATOM 2326 N N . LEU A 1 281 ? -6.163 -8.573 9.026 1.00 95.94 281 LEU A N 1
ATOM 2327 C CA . LEU A 1 281 ? -6.676 -8.111 7.728 1.00 95.94 281 LEU A CA 1
ATOM 2328 C C . LEU A 1 281 ? -8.166 -8.413 7.534 1.00 95.94 281 LEU A C 1
ATOM 2330 O O . LEU A 1 281 ? -8.893 -7.602 6.959 1.00 95.94 281 LEU A O 1
ATOM 2334 N N . LYS A 1 282 ? -8.642 -9.565 8.018 1.00 96.31 282 LYS A N 1
ATOM 2335 C CA . LYS A 1 282 ? -10.063 -9.927 7.951 1.00 96.31 282 LYS A CA 1
ATOM 2336 C C . LYS A 1 282 ? -10.912 -8.978 8.798 1.00 96.31 282 LYS A C 1
ATOM 2338 O O . LYS A 1 282 ? -11.965 -8.555 8.340 1.00 96.31 282 LYS A O 1
ATOM 2343 N N . VAL A 1 283 ? -10.433 -8.596 9.980 1.00 97.75 283 VAL A N 1
ATOM 2344 C CA . VAL A 1 283 ? -11.083 -7.597 10.842 1.00 97.75 283 VAL A CA 1
ATOM 2345 C C . VAL A 1 283 ? -11.144 -6.235 10.143 1.00 97.75 283 VAL A C 1
ATOM 2347 O O . VAL A 1 283 ? -12.202 -5.615 10.095 1.00 97.75 283 VAL A O 1
ATOM 2350 N N . MET A 1 284 ? -10.046 -5.788 9.524 1.00 98.00 284 MET A N 1
ATOM 2351 C CA . MET A 1 284 ? -10.046 -4.545 8.739 1.00 98.00 284 MET A CA 1
ATOM 2352 C C . MET A 1 284 ? -11.030 -4.600 7.563 1.00 98.00 284 MET A C 1
ATOM 2354 O O . MET A 1 284 ? -11.721 -3.624 7.286 1.00 98.00 284 MET A O 1
ATOM 2358 N N . THR A 1 285 ? -11.116 -5.750 6.891 1.00 97.19 285 THR A N 1
ATOM 2359 C CA . THR A 1 285 ? -12.063 -5.990 5.792 1.00 97.19 285 THR A CA 1
ATOM 2360 C C . THR A 1 285 ? -13.504 -5.881 6.293 1.00 97.19 285 THR A C 1
ATOM 2362 O O . THR A 1 285 ? -14.288 -5.123 5.732 1.00 97.19 285 THR A O 1
ATOM 2365 N N . GLN A 1 286 ? -13.819 -6.531 7.417 1.00 97.06 286 GLN A N 1
ATOM 2366 C CA . GLN A 1 286 ? -15.141 -6.486 8.045 1.00 97.06 286 GLN A CA 1
ATOM 2367 C C . GLN A 1 286 ? -15.568 -5.055 8.406 1.00 97.06 286 GLN A C 1
ATOM 2369 O O . GLN A 1 286 ? -16.726 -4.702 8.203 1.00 97.06 286 GLN A O 1
ATOM 2374 N N . ILE A 1 287 ? -14.642 -4.209 8.880 1.00 97.56 287 ILE A N 1
ATOM 2375 C CA . ILE A 1 287 ? -14.915 -2.785 9.143 1.00 97.56 287 ILE A CA 1
ATOM 2376 C C . ILE A 1 287 ? -15.398 -2.074 7.867 1.00 97.56 287 ILE A C 1
ATOM 2378 O O . ILE A 1 287 ? -16.390 -1.342 7.901 1.00 97.56 287 ILE A O 1
ATOM 2382 N N . LEU A 1 288 ? -14.720 -2.297 6.737 1.00 97.06 288 LEU A N 1
ATOM 2383 C CA . LEU A 1 288 ? -15.032 -1.649 5.457 1.00 97.06 288 LEU A CA 1
ATOM 2384 C C . LEU A 1 288 ? -16.310 -2.181 4.795 1.00 97.06 288 LEU A C 1
ATOM 2386 O O . LEU A 1 288 ? -16.985 -1.426 4.092 1.00 97.06 288 LEU A O 1
ATOM 2390 N N . GLU A 1 289 ? -16.652 -3.444 5.048 1.00 94.69 289 GLU A N 1
ATOM 2391 C CA . GLU A 1 289 ? -17.862 -4.108 4.545 1.00 94.69 289 GLU A CA 1
ATOM 2392 C C . GLU A 1 289 ? -19.125 -3.760 5.348 1.00 94.69 289 GLU A C 1
ATOM 2394 O O . GLU A 1 289 ? -20.234 -4.125 4.958 1.00 94.69 289 GLU A O 1
ATOM 2399 N N . THR A 1 290 ? -18.999 -3.044 6.469 1.00 93.31 290 THR A N 1
ATOM 2400 C CA . THR A 1 290 ? -20.170 -2.648 7.258 1.00 93.31 290 THR A CA 1
ATOM 2401 C C . THR A 1 290 ? -21.095 -1.681 6.508 1.00 93.31 290 THR A C 1
ATOM 2403 O O . THR A 1 290 ? -20.673 -0.807 5.744 1.00 93.31 290 THR A O 1
ATOM 2406 N N . ASN A 1 291 ? -22.386 -1.729 6.849 1.00 91.00 291 ASN A N 1
ATOM 2407 C CA . ASN A 1 291 ? -23.416 -0.828 6.311 1.00 91.00 291 ASN A CA 1
ATOM 2408 C C . ASN A 1 291 ? -23.273 0.640 6.774 1.00 91.00 291 ASN A C 1
ATOM 2410 O O . ASN A 1 291 ? -24.133 1.480 6.497 1.00 91.00 291 ASN A O 1
ATOM 2414 N N . PHE A 1 292 ? -22.172 0.992 7.448 1.00 92.25 292 PHE A N 1
ATOM 2415 C CA . PHE A 1 292 ? -21.797 2.382 7.705 1.00 92.25 292 PHE A CA 1
ATOM 2416 C C . PHE A 1 292 ? -21.348 3.104 6.413 1.00 92.25 292 PHE A C 1
ATOM 2418 O O . PHE A 1 292 ? -21.284 4.340 6.356 1.00 92.25 292 PHE A O 1
ATOM 2425 N N . ASN A 1 293 ? -21.084 2.346 5.338 1.00 91.12 293 ASN A N 1
ATOM 2426 C CA . ASN A 1 293 ? -20.674 2.834 4.018 1.00 91.12 293 ASN A CA 1
ATOM 2427 C C . ASN A 1 293 ? -19.372 3.647 4.063 1.00 91.12 293 ASN A C 1
ATOM 2429 O O . ASN A 1 293 ? -19.283 4.686 3.411 1.00 91.12 293 ASN A O 1
ATOM 2433 N N . LEU A 1 294 ? -18.391 3.240 4.880 1.00 94.00 294 LEU A N 1
ATOM 2434 C CA . LEU A 1 294 ? -17.131 3.978 5.096 1.00 94.00 294 LEU A CA 1
ATOM 2435 C C . LEU A 1 294 ? -16.419 4.349 3.789 1.00 94.00 294 LEU A C 1
ATOM 2437 O O . LEU A 1 294 ? -15.766 5.388 3.714 1.00 94.00 294 LEU A O 1
ATOM 2441 N N . LEU A 1 295 ? -16.613 3.537 2.752 1.00 93.88 295 LEU A N 1
ATOM 2442 C CA . LEU A 1 295 ? -16.152 3.797 1.401 1.00 93.88 295 LEU A CA 1
ATOM 2443 C C . LEU A 1 295 ? -17.332 4.090 0.458 1.00 93.88 295 LEU A C 1
ATOM 2445 O O . LEU A 1 295 ? -18.380 3.449 0.561 1.00 93.88 295 LEU A O 1
ATOM 2449 N N . PRO A 1 296 ? -17.163 5.014 -0.504 1.00 91.12 296 PRO A N 1
ATOM 2450 C CA . PRO A 1 296 ? -18.035 5.116 -1.670 1.00 91.12 296 PRO A CA 1
ATOM 2451 C C . PRO A 1 296 ? -18.197 3.774 -2.403 1.00 91.12 296 PRO A C 1
ATOM 2453 O O . PRO A 1 296 ? -17.229 3.032 -2.554 1.00 91.12 296 PRO A O 1
ATOM 2456 N N . ASN A 1 297 ? -19.391 3.496 -2.941 1.00 89.25 297 ASN A N 1
ATOM 2457 C CA . ASN A 1 297 ? -19.724 2.210 -3.581 1.00 89.25 297 ASN A CA 1
ATOM 2458 C C . ASN A 1 297 ? -18.740 1.788 -4.684 1.00 89.25 297 ASN A C 1
ATOM 2460 O O . ASN A 1 297 ? -18.405 0.613 -4.796 1.00 89.25 297 ASN A O 1
ATOM 2464 N N . GLN A 1 298 ? -18.231 2.743 -5.467 1.00 89.56 298 GLN A N 1
ATOM 2465 C CA . GLN A 1 298 ? -17.256 2.486 -6.536 1.00 89.56 298 GLN A CA 1
ATOM 2466 C C . GLN A 1 298 ? -15.941 1.858 -6.045 1.00 89.56 298 GLN A C 1
ATOM 2468 O O . GLN A 1 298 ? -15.218 1.260 -6.837 1.00 89.56 298 GLN A O 1
ATOM 2473 N N . TYR A 1 299 ? -15.638 1.985 -4.751 1.00 92.62 299 TYR A N 1
ATOM 2474 C CA . TYR A 1 299 ? -14.425 1.467 -4.130 1.00 92.62 299 TYR A CA 1
ATOM 2475 C C . TYR A 1 299 ? -14.598 0.122 -3.437 1.00 92.62 299 TYR A C 1
ATOM 2477 O O . TYR A 1 299 ? -13.600 -0.491 -3.068 1.00 92.62 299 TYR A O 1
ATOM 2485 N N . GLN A 1 300 ? -15.826 -0.384 -3.322 1.00 91.69 300 GLN A N 1
ATOM 2486 C CA . GLN A 1 300 ? -16.063 -1.683 -2.692 1.00 91.69 300 GLN A CA 1
ATOM 2487 C C . GLN A 1 300 ? -15.428 -2.844 -3.472 1.00 91.69 300 GLN A C 1
ATOM 2489 O O . GLN A 1 300 ? -15.047 -3.845 -2.878 1.00 91.69 300 GLN A O 1
ATOM 2494 N N . LYS A 1 301 ? -15.188 -2.677 -4.783 1.00 92.62 301 LYS A N 1
ATOM 2495 C CA . LYS A 1 301 ? -14.448 -3.645 -5.618 1.00 92.62 301 LYS A CA 1
ATOM 2496 C C . LYS A 1 301 ? -12.998 -3.902 -5.167 1.00 92.62 301 LYS A C 1
ATOM 2498 O O . LYS A 1 301 ? -12.392 -4.853 -5.643 1.00 92.62 301 LYS A O 1
ATOM 2503 N N . TYR A 1 302 ? -12.445 -3.061 -4.288 1.00 94.19 302 TYR A N 1
ATOM 2504 C CA . TYR A 1 302 ? -11.069 -3.153 -3.778 1.00 94.19 302 TYR A CA 1
ATOM 2505 C C . TYR A 1 302 ? -10.961 -3.762 -2.374 1.00 94.19 302 TYR A C 1
ATOM 2507 O O . TYR A 1 302 ? -9.860 -3.901 -1.835 1.00 94.19 302 TYR A O 1
ATOM 2515 N N . VAL A 1 303 ? -12.094 -4.110 -1.766 1.00 94.31 303 VAL A N 1
ATOM 2516 C CA . VAL A 1 303 ? -12.160 -4.680 -0.420 1.00 94.31 303 VAL A CA 1
ATOM 2517 C C . VAL A 1 303 ? -12.233 -6.204 -0.519 1.00 94.31 303 VAL A C 1
ATOM 2519 O O . VAL A 1 303 ? -12.992 -6.745 -1.320 1.00 94.31 303 VAL A O 1
ATOM 2522 N N . GLY A 1 304 ? -11.424 -6.901 0.283 1.00 90.81 304 GLY A N 1
ATOM 2523 C CA . GLY A 1 304 ? -11.375 -8.363 0.329 1.00 90.81 304 GLY A CA 1
ATOM 2524 C C . GLY A 1 304 ? -10.050 -8.959 -0.150 1.00 90.81 304 GLY A C 1
ATOM 2525 O O . GLY A 1 304 ? -9.211 -8.299 -0.757 1.00 90.81 304 GLY A O 1
ATOM 2526 N N . THR A 1 305 ? -9.848 -10.247 0.132 1.00 80.06 305 THR A N 1
ATOM 2527 C CA . THR A 1 305 ? -8.562 -10.937 -0.089 1.00 80.06 305 THR A CA 1
ATOM 2528 C C . THR A 1 305 ? -8.219 -11.159 -1.560 1.00 80.06 305 THR A C 1
ATOM 2530 O O . THR A 1 305 ? -7.047 -11.185 -1.912 1.00 80.06 305 THR A O 1
ATOM 2533 N N . LYS A 1 306 ? -9.231 -11.292 -2.424 1.00 85.81 306 LYS A N 1
ATOM 2534 C CA . LYS A 1 306 ? -9.075 -11.495 -3.876 1.00 85.81 306 LYS A CA 1
ATOM 2535 C C . LYS A 1 306 ? -9.283 -10.219 -4.696 1.00 85.81 306 LYS A C 1
ATOM 2537 O O . LYS A 1 306 ? -9.320 -10.286 -5.918 1.00 85.81 306 LYS A O 1
ATOM 2542 N N . ALA A 1 307 ? -9.487 -9.087 -4.029 1.00 92.25 307 ALA A N 1
ATOM 2543 C CA . ALA A 1 307 ? -9.744 -7.820 -4.690 1.00 92.25 307 ALA A CA 1
ATOM 2544 C C . ALA A 1 307 ? -8.446 -7.189 -5.205 1.00 92.25 307 ALA A C 1
ATOM 2546 O O . ALA A 1 307 ? -7.376 -7.392 -4.623 1.00 92.25 307 ALA A O 1
ATOM 2547 N N . ASP A 1 308 ? -8.554 -6.360 -6.238 1.00 93.25 308 ASP A N 1
ATOM 2548 C CA . ASP A 1 308 ? -7.420 -5.599 -6.756 1.00 93.25 308 ASP A CA 1
ATOM 2549 C C . ASP A 1 308 ? -6.840 -4.646 -5.701 1.00 93.25 308 ASP A C 1
ATOM 2551 O O . ASP A 1 308 ? -7.520 -4.193 -4.775 1.00 93.25 308 ASP A O 1
ATOM 2555 N N . TYR A 1 309 ? -5.565 -4.305 -5.857 1.00 94.12 309 TYR A N 1
ATOM 2556 C CA . TYR A 1 309 ? -4.838 -3.400 -4.977 1.00 94.12 309 TYR A CA 1
ATOM 2557 C C . TYR A 1 309 ? -5.026 -1.949 -5.423 1.00 94.12 309 TYR A C 1
ATOM 2559 O O . TYR A 1 309 ? -4.087 -1.315 -5.894 1.00 94.12 309 TYR A O 1
ATOM 2567 N N . TYR A 1 310 ? -6.253 -1.435 -5.300 1.00 93.94 310 TYR A N 1
ATOM 2568 C CA . TYR A 1 310 ? -6.652 -0.056 -5.617 1.00 93.94 310 TYR A CA 1
ATOM 2569 C C . TYR A 1 310 ? -5.879 0.562 -6.812 1.00 93.94 310 TYR A C 1
ATOM 2571 O O . TYR A 1 310 ? -5.833 -0.013 -7.900 1.00 93.94 310 TYR A O 1
ATOM 2579 N N . ILE A 1 311 ? -5.250 1.723 -6.619 1.00 91.81 311 ILE A N 1
ATOM 2580 C CA . ILE A 1 311 ? -4.433 2.420 -7.622 1.00 91.81 311 ILE A CA 1
ATOM 2581 C C . ILE A 1 311 ? -3.185 1.631 -8.047 1.00 91.81 311 ILE A C 1
ATOM 2583 O O . ILE A 1 311 ? -2.725 1.783 -9.177 1.00 91.81 311 ILE A O 1
ATOM 2587 N N . TYR A 1 312 ? -2.650 0.772 -7.178 1.00 94.81 312 TYR A N 1
ATOM 2588 C CA . TYR A 1 312 ? -1.400 0.052 -7.406 1.00 94.81 312 TYR A CA 1
ATOM 2589 C C . TYR A 1 312 ? -1.556 -1.025 -8.479 1.00 94.81 312 TYR A C 1
ATOM 2591 O O . TYR A 1 312 ? -0.711 -1.102 -9.368 1.00 94.81 312 TYR A O 1
ATOM 2599 N N . SER A 1 313 ? -2.656 -1.791 -8.465 1.00 93.44 313 SER A N 1
ATOM 2600 C CA . SER A 1 313 ? -2.969 -2.740 -9.547 1.00 93.44 313 SER A CA 1
ATOM 2601 C C . SER A 1 313 ? -3.076 -2.022 -10.893 1.00 93.44 313 SER A C 1
ATOM 2603 O O . SER A 1 313 ? -2.460 -2.449 -11.867 1.00 93.44 313 SER A O 1
ATOM 2605 N N . ALA A 1 314 ? -3.790 -0.891 -10.942 1.00 91.62 314 ALA A N 1
ATOM 2606 C CA . ALA A 1 314 ? -3.992 -0.141 -12.179 1.00 91.62 314 ALA A CA 1
ATOM 2607 C C . ALA A 1 314 ? -2.678 0.402 -12.763 1.00 91.62 314 ALA A C 1
ATOM 2609 O O . ALA A 1 314 ? -2.467 0.303 -13.973 1.00 91.62 314 ALA A O 1
ATOM 2610 N N . VAL A 1 315 ? -1.799 0.956 -11.918 1.00 93.00 315 VAL A N 1
ATOM 2611 C CA . VAL A 1 315 ? -0.475 1.441 -12.335 1.00 93.00 315 VAL A CA 1
ATOM 2612 C C . VAL A 1 315 ? 0.417 0.282 -12.770 1.00 93.00 315 VAL A C 1
ATOM 2614 O O . VAL A 1 315 ? 0.992 0.346 -13.854 1.00 93.00 315 VAL A O 1
ATOM 2617 N N . ARG A 1 316 ? 0.501 -0.784 -11.964 1.00 94.69 316 ARG A N 1
ATOM 2618 C CA . ARG A 1 316 ? 1.318 -1.972 -12.243 1.00 94.69 316 ARG A CA 1
ATOM 2619 C C . ARG A 1 316 ? 0.961 -2.598 -13.586 1.00 94.69 316 ARG A C 1
ATOM 2621 O O . ARG A 1 316 ? 1.827 -2.742 -14.442 1.00 94.69 316 ARG A O 1
ATOM 2628 N N . GLU A 1 317 ? -0.309 -2.952 -13.774 1.00 93.44 317 GLU A N 1
ATOM 2629 C CA . GLU A 1 317 ? -0.788 -3.598 -15.000 1.00 93.44 317 GLU A CA 1
ATOM 2630 C C . GLU A 1 317 ? -0.536 -2.727 -16.222 1.00 93.44 317 GLU A C 1
ATOM 2632 O O . GLU A 1 317 ? -0.084 -3.214 -17.255 1.00 93.44 317 GLU A O 1
ATOM 2637 N N . TRP A 1 318 ? -0.817 -1.427 -16.105 1.00 92.88 318 TRP A N 1
ATOM 2638 C CA . TRP A 1 318 ? -0.624 -0.505 -17.210 1.00 92.88 318 TRP A CA 1
ATOM 2639 C C . TRP A 1 318 ? 0.857 -0.356 -17.565 1.00 92.88 318 TRP A C 1
ATOM 2641 O O . TRP A 1 318 ? 1.200 -0.471 -18.738 1.00 92.88 318 TRP A O 1
ATOM 2651 N N . ALA A 1 319 ? 1.731 -0.155 -16.574 1.00 92.81 319 ALA A N 1
ATOM 2652 C CA . ALA A 1 319 ? 3.170 -0.029 -16.786 1.00 92.81 319 ALA A CA 1
ATOM 2653 C C . ALA A 1 319 ? 3.749 -1.290 -17.441 1.00 92.81 319 ALA A C 1
ATOM 2655 O O . ALA A 1 319 ? 4.452 -1.190 -18.444 1.00 92.81 319 ALA A O 1
ATOM 2656 N N . ILE A 1 320 ? 3.400 -2.476 -16.933 1.00 93.69 320 ILE A N 1
ATOM 2657 C CA . ILE A 1 320 ? 3.849 -3.752 -17.505 1.00 93.69 320 ILE A CA 1
ATOM 2658 C C . ILE A 1 320 ? 3.340 -3.906 -18.938 1.00 93.69 320 ILE A C 1
ATOM 2660 O O . ILE A 1 320 ? 4.131 -4.227 -19.820 1.00 93.69 320 ILE A O 1
ATOM 2664 N N . ALA A 1 321 ? 2.059 -3.628 -19.198 1.00 91.94 321 ALA A N 1
ATOM 2665 C CA . ALA A 1 321 ? 1.504 -3.711 -20.546 1.00 91.94 321 ALA A CA 1
ATOM 2666 C C . ALA A 1 321 ? 2.230 -2.771 -21.522 1.00 91.94 321 ALA A C 1
ATOM 2668 O O . ALA A 1 321 ? 2.618 -3.203 -22.603 1.00 91.94 321 ALA A O 1
ATOM 2669 N N . GLN A 1 322 ? 2.495 -1.516 -21.131 1.00 89.62 322 GLN A N 1
ATOM 2670 C CA . GLN A 1 322 ? 3.240 -0.580 -21.983 1.00 89.62 322 GLN A CA 1
ATOM 2671 C C . GLN A 1 322 ? 4.645 -1.091 -22.316 1.00 89.62 322 GLN A C 1
ATOM 2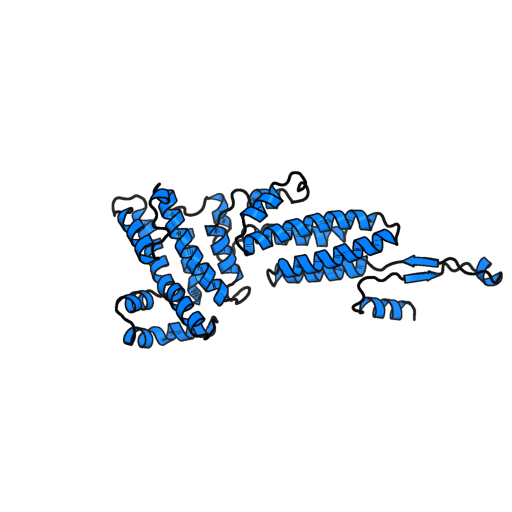673 O O . GLN A 1 322 ? 5.057 -1.029 -23.471 1.00 89.62 322 GLN A O 1
ATOM 2678 N N . LEU A 1 323 ? 5.370 -1.616 -21.326 1.00 90.81 323 LEU A N 1
ATOM 2679 C CA . LEU A 1 323 ? 6.729 -2.116 -21.530 1.00 90.81 323 LEU A CA 1
ATOM 2680 C C . LEU A 1 323 ? 6.746 -3.398 -22.383 1.00 90.81 323 LEU A C 1
ATOM 2682 O O . LEU A 1 323 ? 7.596 -3.550 -23.257 1.00 90.81 323 LEU A O 1
ATOM 2686 N N . MET A 1 324 ? 5.807 -4.320 -22.166 1.00 89.12 324 MET A N 1
ATOM 2687 C CA . MET A 1 324 ? 5.789 -5.612 -22.863 1.00 89.12 324 MET A CA 1
ATOM 2688 C C . MET A 1 324 ? 5.270 -5.507 -24.303 1.00 89.12 324 MET A C 1
ATOM 2690 O O . MET A 1 324 ? 5.854 -6.112 -25.206 1.00 89.12 324 MET A O 1
ATOM 2694 N N . ASP A 1 325 ? 4.225 -4.712 -24.543 1.00 83.44 325 ASP A N 1
ATOM 2695 C CA . ASP A 1 325 ? 3.592 -4.599 -25.864 1.00 83.44 325 ASP A CA 1
ATOM 2696 C C . ASP A 1 325 ? 4.451 -3.807 -26.865 1.00 83.44 325 ASP A C 1
ATOM 2698 O O . ASP A 1 325 ? 4.378 -4.032 -28.075 1.00 83.44 325 ASP A O 1
ATOM 2702 N N . GLU A 1 326 ? 5.328 -2.923 -26.379 1.00 66.31 326 GLU A N 1
ATOM 2703 C CA . GLU A 1 326 ? 6.312 -2.194 -27.194 1.00 66.31 326 GLU A CA 1
ATOM 2704 C C . GLU A 1 326 ? 7.348 -3.132 -27.857 1.00 66.31 326 GLU A C 1
ATOM 2706 O O . GLU A 1 326 ? 8.033 -2.773 -28.819 1.00 66.31 326 GLU A O 1
ATOM 2711 N N . GLY A 1 327 ? 7.475 -4.372 -27.376 1.00 51.69 327 GLY A N 1
ATOM 2712 C CA . GLY A 1 327 ? 8.336 -5.380 -27.988 1.00 51.69 327 GLY A CA 1
ATOM 2713 C C . GLY A 1 327 ? 7.802 -5.980 -29.292 1.00 51.69 327 GLY A C 1
ATOM 2714 O O . GLY A 1 327 ? 8.588 -6.588 -30.019 1.00 51.69 327 GLY A O 1
ATOM 2715 N N . LEU A 1 328 ? 6.504 -5.818 -29.573 1.00 42.47 328 LEU A N 1
ATOM 2716 C CA . LEU A 1 328 ? 5.756 -6.598 -30.567 1.00 42.47 328 LEU A CA 1
ATOM 2717 C C . LEU A 1 328 ? 5.147 -5.767 -31.711 1.00 42.47 328 LEU A C 1
ATOM 2719 O O . LEU A 1 328 ? 4.503 -6.349 -32.584 1.00 42.47 328 LEU A O 1
ATOM 2723 N N . LYS A 1 329 ? 5.328 -4.440 -31.719 1.00 41.69 329 LYS A N 1
ATOM 2724 C CA . LYS A 1 329 ? 4.798 -3.539 -32.759 1.00 41.69 329 LYS A CA 1
ATOM 2725 C C . LYS A 1 329 ? 5.869 -2.982 -33.691 1.00 41.69 329 LYS A C 1
ATOM 2727 O O . LYS A 1 329 ? 6.983 -2.652 -33.219 1.00 41.69 329 LYS A O 1
#

Secondary structure (DSSP, 8-state):
-HHHHHHHHHTSS-----EEEEE--HHHHHTTPPPEEEEE--HHHHHHHHHHHHHHHHHHS--HHHHHHHHHHHHHHHHHHHTTS--HHHHHHHHHHHHHHHHHHHHHHHHTT-HHHHHHHHH-GGGTTS-HHHHHHHSS--HHHHHHHHHHHHSTTTT--HHHHHHHHHHHHHHHHHHHHHHTT-GGG--TTS-HHHHHHHHHHH--TTSTTHHHHHHHHHHHHHHHHHHHHHHHHHHTT----HHHHHHHHHTHHHHHTTS-HHHHHHHHHPPPGGGHHHHHHHHHHSTT--S-GGGGGG-STTS--HHHHHHHHHHHHHHHHTT--

Radius of gyration: 27.25 Å; chains: 1; bounding box: 76×38×88 Å